Protein 1NRI (pdb70)

Secondary structure (P-SEA, 3-state):
ccccccccccccccccccccaaaaaaccccccaaaaaaaaaaaaaaaaaaaaaaaaaabbbbbbbbcaaaaaaaaaaaaacccccccccccbbbbcccccccccccccccccaaaaaaaaaaacccccbbbbbbbcccccaaaaaaaaaaaaaccbbbbbccccccccccccbbbbbcccccccccccccaaaaaaccccccccccccccccccccccccccaaaaaaaaaccccccccc

CATH classification: 3.40.50.10490

InterPro domains:
  IPR001347 SIS domain [PF22645] (54-160)
  IPR001347 SIS domain [PS51464] (61-224)
  IPR005486 Glucokinase regulatory protein, conserved site [PS01272] (191-208)
  IPR005488 N-acetylmuramic acid 6-phosphate etherase MurQ [MF_00068] (8-301)
  IPR005488 N-acetylmuramic acid 6-phosphate etherase MurQ [TIGR00274] (12-302)
  IPR005488 N-acetylmuramic acid 6-phosphate etherase MurQ [cd05007] (20-276)
  IPR040190 N-acetylmuramic acid 6-phosphate etherase/glucokinase regulatory protein [PTHR10088] (7-209)
  IPR046348 SIS domain superfamily [SSF53697] (12-255)

Foldseek 3Di:
DVQFLLQDADPVQPPVVPDDPVSNVVVVVLLVLQVVLQVVQVVLLVVLLVVQLVLVVVVAEEEEEEEALQLLLQQVLLVVCCQQLVDDSSSYGYYQPPPVRNVHHDPCRLVPLPVLVVVCVVSPPAQSYEYEYEDQRLERNNSLSNLQVNVVRNHQYEYEYAGPPHNCVRHPGYRHRPSGADSPRNPCCPSVSVNSNSSPSSVSNVVVVSDDPHAASHDDPDPVSVVRNQVRVVVDPDHD

Organism: Haemophilus influenzae (strain ATCC 51907 / DSM 11121 / KW20 / Rd) (NCBI:txid71421)

B-factor: mean 22.96, std 10.81, range [5.97, 64.15]

Structure (mmCIF, N/CA/C/O backbone):
data_1NRI
#
_entry.id   1NRI
#
_cell.length_a   104.656
_cell.length_b   41.272
_cell.length_c   77.252
_cell.angle_alpha   90.00
_cell.angle_beta   123.76
_cell.angle_gamma   90.00
#
_symmetry.space_group_name_H-M   'C 1 2 1'
#
loop_
_entity.id
_entity.type
_entity.pdbx_description
1 polymer 'Hypothetical protein HI0754'
2 water water
#
loop_
_atom_site.group_PDB
_atom_site.id
_atom_site.type_symbol
_atom_site.label_atom_id
_atom_site.label_alt_id
_atom_site.label_comp_id
_atom_site.label_asym_id
_atom_site.label_entity_id
_atom_site.label_seq_id
_atom_site.pdbx_PDB_ins_code
_atom_site.Cartn_x
_atom_site.Cartn_y
_atom_site.Cartn_z
_atom_site.occupancy
_atom_site.B_iso_or_equiv
_atom_site.auth_seq_id
_atom_site.auth_comp_id
_atom_site.auth_asym_id
_atom_site.auth_atom_id
_atom_site.pdbx_PDB_model_num
ATOM 1 N N . LEU A 1 12 ? -8.806 24.728 54.786 1.00 45.35 9 LEU A N 1
ATOM 2 C CA . LEU A 1 12 ? -10.024 25.233 54.084 1.00 45.75 9 LEU A CA 1
ATOM 3 C C . LEU A 1 12 ? -10.247 26.727 54.313 1.00 45.58 9 LEU A C 1
ATOM 4 O O . LEU A 1 12 ? -10.980 27.369 53.565 1.00 45.99 9 LEU A O 1
ATOM 9 N N . SER A 1 13 ? -9.609 27.276 55.343 1.00 45.18 10 SER A N 1
ATOM 10 C CA . SER A 1 13 ? -9.759 28.689 55.681 1.00 44.22 10 SER A CA 1
ATOM 11 C C . SER A 1 13 ? -8.997 29.659 54.782 1.00 43.17 10 SER A C 1
ATOM 12 O O . SER A 1 13 ? -9.233 30.867 54.829 1.00 43.19 10 SER A O 1
ATOM 15 N N . THR A 1 14 ? -8.086 29.141 53.967 1.00 41.31 11 THR A N 1
ATOM 16 C CA . THR A 1 14 ? -7.310 29.995 53.076 1.00 39.52 11 THR A CA 1
ATOM 17 C C . THR A 1 14 ? -7.763 29.860 51.622 1.00 37.31 11 THR A C 1
ATOM 18 O O . THR A 1 14 ? -7.093 30.343 50.709 1.00 37.89 11 THR A O 1
ATOM 22 N N . LEU A 1 15 ? -8.907 29.214 51.415 1.00 33.71 12 LEU A N 1
ATOM 23 C CA . LEU A 1 15 ? -9.439 28.999 50.070 1.00 29.22 12 LEU A CA 1
ATOM 24 C C . LEU A 1 15 ? -10.681 29.826 49.766 1.00 25.18 12 LEU A C 1
ATOM 25 O O . LEU A 1 15 ? -11.672 29.747 50.481 1.00 23.98 12 LEU A O 1
ATOM 30 N N . ILE A 1 16 ? -10.630 30.610 48.693 1.00 23.78 13 ILE A N 1
ATOM 31 C CA . ILE A 1 16 ? -11.779 31.414 48.295 1.00 21.91 13 ILE A CA 1
ATOM 32 C C . ILE A 1 16 ? -12.969 30.488 48.037 1.00 20.52 13 ILE A C 1
ATOM 33 O O . ILE A 1 16 ? -14.110 30.812 48.366 1.00 21.05 13 ILE A O 1
ATOM 38 N N . THR A 1 17 ? -12.692 29.328 47.453 1.00 20.20 14 THR A N 1
ATOM 39 C CA . THR A 1 17 ? -13.746 28.373 47.143 1.00 20.11 14 THR A CA 1
ATOM 40 C C . THR A 1 17 ? -14.514 27.923 48.377 1.00 20.13 14 THR A C 1
ATOM 41 O O . THR A 1 17 ? -15.675 27.528 48.278 1.00 18.42 14 THR A O 1
ATOM 45 N N . GLU A 1 18 ? -13.868 27.987 49.539 1.00 20.16 15 GLU A N 1
ATOM 46 C CA . GLU A 1 18 ? -14.512 27.577 50.785 1.00 19.46 15 GLU A CA 1
ATOM 47 C C . GLU A 1 18 ? -15.041 28.769 51.579 1.00 20.19 15 GLU A C 1
ATOM 48 O O . GLU A 1 18 ? -15.597 28.597 52.660 1.00 18.53 15 GLU A O 1
ATOM 54 N N . GLN A 1 19 ? -14.874 29.973 51.038 1.00 19.70 16 GLN A N 1
ATOM 55 C CA . GLN A 1 19 ? -15.340 31.187 51.707 1.00 21.55 16 GLN A CA 1
ATOM 56 C C . GLN A 1 19 ? -16.840 31.412 51.578 1.00 21.84 16 GLN A C 1
ATOM 57 O O . GLN A 1 19 ? -17.463 31.018 50.586 1.00 20.22 16 GLN A O 1
ATOM 63 N N . ARG A 1 20 ? -17.414 32.064 52.584 1.00 20.55 17 ARG A N 1
ATOM 64 C CA . ARG A 1 20 ? -18.839 32.370 52.590 1.00 20.96 17 ARG A CA 1
ATOM 65 C C . ARG A 1 20 ? -19.070 33.658 51.809 1.00 21.79 17 ARG A C 1
ATOM 66 O O . ARG A 1 20 ? -18.276 34.596 51.908 1.00 20.92 17 ARG A O 1
ATOM 74 N N . ASN A 1 21 ? -20.151 33.694 51.032 1.00 21.08 18 ASN A N 1
ATOM 75 C CA . ASN A 1 21 ? -20.499 34.868 50.237 1.00 22.68 18 ASN A CA 1
ATOM 76 C C . ASN A 1 21 ? -21.339 35.804 51.111 1.00 24.28 18 ASN A C 1
ATOM 77 O O . ASN A 1 21 ? -22.386 35.413 51.632 1.00 23.32 18 ASN A O 1
ATOM 82 N N . PRO A 1 22 ? -20.883 37.052 51.286 1.00 25.01 19 PRO A N 1
ATOM 83 C CA . PRO A 1 22 ? -21.589 38.045 52.101 1.00 26.60 19 PRO A CA 1
ATOM 84 C C . PRO A 1 22 ? -23.031 38.305 51.669 1.00 26.80 19 PRO A C 1
ATOM 85 O O . PRO A 1 22 ? -23.881 38.636 52.495 1.00 27.76 19 PRO A O 1
ATOM 89 N N . ASN A 1 23 ? -23.306 38.142 50.379 1.00 26.63 20 ASN A N 1
ATOM 90 C CA . ASN A 1 23 ? -24.640 38.406 49.849 1.00 27.42 20 ASN A CA 1
ATOM 91 C C . ASN A 1 23 ? -25.653 37.273 49.992 1.00 26.51 20 ASN A C 1
ATOM 92 O O . ASN A 1 23 ? -26.817 37.441 49.636 1.00 26.12 20 ASN A O 1
ATOM 97 N N . SER A 1 24 ? -25.229 36.129 50.514 1.00 24.68 21 SER A N 1
ATOM 98 C CA . SER A 1 24 ? -26.145 35.000 50.650 1.00 25.33 21 SER A CA 1
ATOM 99 C C . SER A 1 24 ? -26.318 34.503 52.079 1.00 25.67 21 SER A C 1
ATOM 100 O O . SER A 1 24 ? -26.832 33.404 52.305 1.00 25.09 21 SER A O 1
ATOM 103 N N . VAL A 1 25 ? -25.909 35.317 53.047 1.00 27.57 22 VAL A N 1
ATOM 104 C CA . VAL A 1 25 ? -26.011 34.937 54.452 1.00 29.31 22 VAL A CA 1
ATOM 105 C C . VAL A 1 25 ? -27.422 34.530 54.874 1.00 28.90 22 VAL A C 1
ATOM 106 O O . VAL A 1 25 ? -27.588 33.618 55.684 1.00 28.56 22 VAL A O 1
ATOM 110 N N . ASP A 1 26 ? -28.435 35.198 54.331 1.00 30.48 23 ASP A N 1
ATOM 111 C CA . ASP A 1 26 ? -29.821 34.870 54.663 1.00 32.94 23 ASP A CA 1
ATOM 112 C C . ASP A 1 26 ? -30.589 34.354 53.444 1.00 31.67 23 ASP A C 1
ATOM 113 O O . ASP A 1 26 ? -31.795 34.566 53.314 1.00 30.94 23 ASP A O 1
ATOM 118 N N . ILE A 1 27 ? -29.879 33.662 52.560 1.00 30.92 24 ILE A N 1
ATOM 119 C CA . ILE A 1 27 ? -30.476 33.111 51.350 1.00 30.27 24 ILE A CA 1
ATOM 120 C C . ILE A 1 27 ? -31.606 32.125 51.691 1.00 30.49 24 ILE A C 1
ATOM 121 O O . ILE A 1 27 ? -32.599 32.018 50.968 1.00 29.50 24 ILE A O 1
ATOM 126 N N . ASP A 1 28 ? -31.460 31.416 52.804 1.00 29.84 25 ASP A N 1
ATOM 127 C CA . ASP A 1 28 ? -32.470 30.453 53.226 1.00 31.14 25 ASP A CA 1
ATOM 128 C C . ASP A 1 28 ? -33.727 31.136 53.767 1.00 31.73 25 ASP A C 1
ATOM 129 O O . ASP A 1 28 ? -34.660 30.468 54.218 1.00 30.91 25 ASP A O 1
ATOM 134 N N . ARG A 1 29 ? -33.752 32.463 53.714 1.00 32.72 26 ARG A N 1
ATOM 135 C CA . ARG A 1 29 ? -34.900 33.226 54.196 1.00 36.54 26 ARG A CA 1
ATOM 136 C C . ARG A 1 29 ? -35.417 34.188 53.131 1.00 35.68 26 ARG A C 1
ATOM 137 O O . ARG A 1 29 ? -36.304 35.005 53.396 1.00 34.86 26 ARG A O 1
ATOM 145 N N . GLN A 1 30 ? -34.868 34.084 51.924 1.00 34.72 27 GLN A N 1
ATOM 146 C CA . GLN A 1 30 ? -35.269 34.961 50.830 1.00 34.20 27 GLN A CA 1
ATOM 147 C C . GLN A 1 30 ? -36.249 34.302 49.860 1.00 31.15 27 GLN A C 1
ATOM 148 O O . GLN A 1 30 ? -36.316 33.075 49.762 1.00 28.81 27 GLN A O 1
ATOM 154 N N . SER A 1 31 ? -37.008 35.133 49.149 1.00 28.69 28 SER A N 1
ATOM 155 C CA . SER A 1 31 ? -37.991 34.646 48.189 1.00 26.76 28 SER A CA 1
ATOM 156 C C . SER A 1 31 ? -37.300 33.902 47.054 1.00 25.37 28 SER A C 1
ATOM 157 O O . SER A 1 31 ? -36.086 34.014 46.865 1.00 23.73 28 SER A O 1
ATOM 160 N N . THR A 1 32 ? -38.090 33.145 46.301 1.00 24.16 29 THR A N 1
ATOM 161 C CA . THR A 1 32 ? -37.589 32.365 45.178 1.00 24.04 29 THR A CA 1
ATOM 162 C C . THR A 1 32 ? -36.925 33.253 44.120 1.00 21.40 29 THR A C 1
ATOM 163 O O . THR A 1 32 ? -35.883 32.909 43.560 1.00 19.58 29 THR A O 1
ATOM 167 N N . LEU A 1 33 ? -37.539 34.395 43.844 1.00 20.65 30 LEU A N 1
ATOM 168 C CA . LEU A 1 33 ? -37.005 35.311 42.847 1.00 19.87 30 LEU A CA 1
ATOM 169 C C . LEU A 1 33 ? -35.688 35.916 43.305 1.00 19.13 30 LEU A C 1
ATOM 170 O O . LEU A 1 33 ? -34.753 36.055 42.522 1.00 17.41 30 LEU A O 1
ATOM 175 N N . GLU A 1 34 ? -35.609 36.274 44.580 1.00 19.70 31 GLU A N 1
ATOM 176 C CA . GLU A 1 34 ? -34.385 36.859 45.111 1.00 20.46 31 GLU A CA 1
ATOM 177 C C . GLU A 1 34 ? -33.224 35.863 45.061 1.00 18.76 31 GLU A C 1
ATOM 178 O O . GLU A 1 34 ? -32.073 36.248 44.869 1.00 18.17 31 GLU A O 1
ATOM 184 N N . ILE A 1 35 ? -33.521 34.581 45.239 1.00 17.15 32 ILE A N 1
ATOM 185 C CA . ILE A 1 35 ? -32.473 33.567 45.209 1.00 17.31 32 ILE A CA 1
ATOM 186 C C . ILE A 1 35 ? -31.882 33.422 43.812 1.00 17.16 32 ILE A C 1
ATOM 187 O O . ILE A 1 35 ? -30.661 33.454 43.633 1.00 15.99 32 ILE A O 1
ATOM 192 N N . VAL A 1 36 ? -32.746 33.264 42.816 1.00 15.05 33 VAL A N 1
ATOM 193 C CA . VAL A 1 36 ? -32.254 33.104 41.453 1.00 14.44 33 VAL A CA 1
ATOM 194 C C . VAL A 1 36 ? -31.619 34.387 40.918 1.00 15.87 33 VAL A C 1
ATOM 195 O O . VAL A 1 36 ? -30.724 34.341 40.078 1.00 13.38 33 VAL A O 1
ATOM 199 N N A ARG A 1 37 ? -32.072 35.536 41.413 0.50 15.99 34 ARG A N 1
ATOM 200 N N B ARG A 1 37 ? -32.076 35.528 41.421 0.50 16.72 34 ARG A N 1
ATOM 201 C CA A ARG A 1 37 ? -31.500 36.805 40.972 0.50 16.88 34 ARG A CA 1
ATOM 202 C CA B ARG A 1 37 ? -31.540 36.813 40.994 0.50 18.26 34 ARG A CA 1
ATOM 203 C C A ARG A 1 37 ? -30.063 36.886 41.470 0.50 16.32 34 ARG A C 1
ATOM 204 C C B ARG A 1 37 ? -30.097 36.941 41.490 0.50 17.21 34 ARG A C 1
ATOM 205 O O A ARG A 1 37 ? -29.149 37.266 40.732 0.50 15.59 34 ARG A O 1
ATOM 206 O O B ARG A 1 37 ? -29.211 37.399 40.764 0.50 16.63 34 ARG A O 1
ATOM 221 N N . LEU A 1 38 ? -29.873 36.523 42.731 1.00 17.44 35 LEU A N 1
ATOM 222 C CA . LEU A 1 38 ? -28.552 36.553 43.339 1.00 19.25 35 LEU A CA 1
ATOM 223 C C . LEU A 1 38 ? -27.624 35.586 42.598 1.00 17.77 35 LEU A C 1
ATOM 224 O O . LEU A 1 38 ? -26.457 35.891 42.361 1.00 16.15 35 LEU A O 1
ATOM 237 N N . ASN A 1 40 ? -27.847 34.748 39.520 1.00 16.02 37 ASN A N 1
ATOM 238 C CA . ASN A 1 40 ? -27.596 35.359 38.216 1.00 16.93 37 ASN A CA 1
ATOM 239 C C . ASN A 1 40 ? -26.566 36.489 38.290 1.00 17.30 37 ASN A C 1
ATOM 240 O O . ASN A 1 40 ? -25.747 36.661 37.381 1.00 17.18 37 ASN A O 1
ATOM 245 N N . GLU A 1 41 ? -26.610 37.268 39.364 1.00 17.98 38 GLU A N 1
ATOM 246 C CA . GLU A 1 41 ? -25.662 38.365 39.524 1.00 19.42 38 GLU A CA 1
ATOM 247 C C . GLU A 1 41 ? -24.254 37.781 39.688 1.00 18.60 38 GLU A C 1
ATOM 248 O O . GLU A 1 41 ? -23.278 38.296 39.129 1.00 17.04 38 GLU A O 1
ATOM 254 N N . GLU A 1 42 ? -24.149 36.696 40.451 1.00 17.02 39 GLU A N 1
ATOM 255 C CA . GLU A 1 42 ? -22.858 36.041 40.653 1.00 16.36 39 GLU A CA 1
ATOM 256 C C . GLU A 1 42 ? -22.392 35.430 39.326 1.00 15.61 39 GLU A C 1
ATOM 257 O O . GLU A 1 42 ? -21.197 35.428 39.018 1.00 14.81 39 GLU A O 1
ATOM 263 N N . ASP A 1 43 ? -23.335 34.907 38.543 1.00 13.30 40 ASP A N 1
ATOM 264 C CA . ASP A 1 43 ? -22.985 34.305 37.258 1.00 13.99 40 ASP A CA 1
ATOM 265 C C . ASP A 1 43 ? -22.338 35.320 36.322 1.00 14.12 40 ASP A C 1
ATOM 266 O O . ASP A 1 43 ? -21.424 34.984 35.561 1.00 13.55 40 ASP A O 1
ATOM 271 N N . LYS A 1 44 ? -22.809 36.563 36.385 1.00 14.48 41 LYS A N 1
ATOM 272 C CA . LYS A 1 44 ? -22.277 37.633 35.542 1.00 15.34 41 LYS A CA 1
ATOM 273 C C . LYS A 1 44 ? -20.789 37.850 35.787 1.00 14.80 41 LYS A C 1
ATOM 274 O O . LYS A 1 44 ? -20.085 38.409 34.946 1.00 15.25 41 LYS A O 1
ATOM 280 N N . LEU A 1 45 ? -20.317 37.397 36.942 1.00 15.07 42 LEU A N 1
ATOM 281 C CA . LEU A 1 45 ? -18.916 37.559 37.321 1.00 15.51 42 LEU A CA 1
ATOM 282 C C . LEU A 1 45 ? -17.982 36.532 36.703 1.00 14.29 42 LEU A C 1
ATOM 283 O O . LEU A 1 45 ? -16.779 36.773 36.597 1.00 10.96 42 LEU A O 1
ATOM 288 N N . VAL A 1 46 ? -18.531 35.396 36.288 1.00 14.88 43 VAL A N 1
ATOM 289 C CA . VAL A 1 46 ? -17.709 34.330 35.713 1.00 14.32 43 VAL A CA 1
ATOM 290 C C . VAL A 1 46 ? -17.024 34.701 34.405 1.00 13.04 43 VAL A C 1
ATOM 291 O O . VAL A 1 46 ? -15.852 34.385 34.213 1.00 12.99 43 VAL A O 1
ATOM 295 N N . PRO A 1 47 ? -17.743 35.356 33.479 1.00 14.43 44 PRO A N 1
ATOM 296 C CA . PRO A 1 47 ? -17.086 35.725 32.219 1.00 15.21 44 PRO A CA 1
ATOM 297 C C . PRO A 1 47 ? -15.975 36.747 32.474 1.00 15.16 44 PRO A C 1
ATOM 298 O O . PRO A 1 47 ? -14.968 36.777 31.771 1.00 12.82 44 PRO A O 1
ATOM 302 N N . LEU A 1 48 ? -16.164 37.584 33.490 1.00 13.49 45 LEU A N 1
ATOM 303 C CA . LEU A 1 48 ? -15.154 38.583 33.830 1.00 15.03 45 LEU A CA 1
ATOM 304 C C . LEU A 1 48 ? -13.916 37.877 34.386 1.00 15.22 45 LEU A C 1
ATOM 305 O O . LEU A 1 48 ? -12.781 38.286 34.134 1.00 14.32 45 LEU A O 1
ATOM 310 N N . ALA A 1 49 ? -14.137 36.811 35.147 1.00 14.51 46 ALA A N 1
ATOM 311 C CA . ALA A 1 49 ? -13.029 36.054 35.718 1.00 14.82 46 ALA A CA 1
ATOM 312 C C . ALA A 1 49 ? -12.238 35.372 34.601 1.00 13.61 46 ALA A C 1
ATOM 313 O O . ALA A 1 49 ? -11.008 35.274 34.666 1.00 13.85 46 ALA A O 1
ATOM 315 N N . ILE A 1 50 ? -12.933 34.909 33.566 1.00 14.59 47 ILE A N 1
ATOM 316 C CA . ILE A 1 50 ? -12.244 34.262 32.450 1.00 13.46 47 ILE A CA 1
ATOM 317 C C . ILE A 1 50 ? -11.464 35.282 31.622 1.00 14.80 47 ILE A C 1
ATOM 318 O O . ILE A 1 50 ? -10.368 34.996 31.144 1.00 14.05 47 ILE A O 1
ATOM 323 N N . GLU A 1 51 ? -12.021 36.477 31.453 1.00 14.59 48 GLU A N 1
ATOM 324 C CA . GLU A 1 51 ? -11.328 37.500 30.683 1.00 16.36 48 GLU A CA 1
ATOM 325 C C . GLU A 1 51 ? -9.908 37.705 31.222 1.00 16.39 48 GLU A C 1
ATOM 326 O O . GLU A 1 51 ? -8.958 37.860 30.451 1.00 15.85 48 GLU A O 1
ATOM 332 N N . SER A 1 52 ? -9.773 37.689 32.547 1.00 17.63 49 SER A N 1
ATOM 333 C CA . SER A 1 52 ? -8.483 37.883 33.206 1.00 18.46 49 SER A CA 1
ATOM 334 C C . SER A 1 52 ? -7.479 36.775 32.902 1.00 17.94 49 SER A C 1
ATOM 335 O O . SER A 1 52 ? -6.270 36.987 32.999 1.00 16.34 49 SER A O 1
ATOM 338 N N . CYS A 1 53 ? -7.984 35.601 32.536 1.00 17.07 50 CYS A N 1
ATOM 339 C CA . CYS A 1 53 ? -7.138 34.450 32.234 1.00 17.44 50 CYS A CA 1
ATOM 340 C C . CYS A 1 53 ? -6.879 34.248 30.750 1.00 15.38 50 CYS A C 1
ATOM 341 O O . CYS A 1 53 ? -6.146 33.329 30.374 1.00 14.79 50 CYS A O 1
ATOM 344 N N . LEU A 1 54 ? -7.472 35.084 29.901 1.00 14.10 51 LEU A N 1
ATOM 345 C CA . LEU A 1 54 ? -7.285 34.920 28.462 1.00 13.89 51 LEU A CA 1
ATOM 346 C C . LEU A 1 54 ? -5.835 34.752 28.017 1.00 13.72 51 LEU A C 1
ATOM 347 O O . LEU A 1 54 ? -5.549 33.938 27.140 1.00 13.34 51 LEU A O 1
ATOM 352 N N . PRO A 1 55 ? -4.899 35.521 28.599 1.00 13.83 52 PRO A N 1
ATOM 353 C CA . PRO A 1 55 ? -3.520 35.328 28.147 1.00 13.19 52 PRO A CA 1
ATOM 354 C C . PRO A 1 55 ? -3.038 33.898 28.409 1.00 12.12 52 PRO A C 1
ATOM 355 O O . PRO A 1 55 ? -2.367 33.303 27.567 1.00 13.13 52 PRO A O 1
ATOM 359 N N . GLN A 1 56 ? -3.381 33.349 29.571 1.00 12.45 53 GLN A N 1
ATOM 360 C CA . GLN A 1 56 ? -2.971 31.984 29.911 1.00 13.33 53 GLN A CA 1
ATOM 361 C C . GLN A 1 56 ? -3.724 30.943 29.086 1.00 12.24 53 GLN A C 1
ATOM 362 O O . GLN A 1 56 ? -3.156 29.939 28.678 1.00 11.04 53 GLN A O 1
ATOM 368 N N . ILE A 1 57 ? -5.008 31.187 28.856 1.00 12.94 54 ILE A N 1
ATOM 369 C CA . ILE A 1 57 ? -5.833 30.273 28.077 1.00 12.98 54 ILE A CA 1
ATOM 370 C C . ILE A 1 57 ? -5.313 30.217 26.644 1.00 13.57 54 ILE A C 1
ATOM 371 O O . ILE A 1 57 ? -5.168 29.138 26.071 1.00 14.11 54 ILE A O 1
ATOM 376 N N . SER A 1 58 ? -5.010 31.383 26.077 1.00 13.72 55 SER A N 1
ATOM 377 C CA . SER A 1 58 ? -4.491 31.467 24.714 1.00 13.88 55 SER A CA 1
ATOM 378 C C . SER A 1 58 ? -3.181 30.690 24.570 1.00 13.70 55 SER A C 1
ATOM 379 O O . SER A 1 58 ? -2.978 29.970 23.589 1.00 15.72 55 SER A O 1
ATOM 382 N N . LEU A 1 59 ? -2.288 30.855 25.538 1.00 13.44 56 LEU A N 1
ATOM 383 C CA . LEU A 1 59 ? -1.008 30.149 25.536 1.00 15.10 56 LEU A CA 1
ATOM 384 C C . LEU A 1 59 ? -1.273 28.642 25.543 1.00 15.99 56 LEU A C 1
ATOM 385 O O . LEU A 1 59 ? -0.640 27.882 24.806 1.00 15.39 56 LEU A O 1
ATOM 390 N N . ALA A 1 60 ? -2.219 28.211 26.376 1.00 16.02 57 ALA A N 1
ATOM 391 C CA . ALA A 1 60 ? -2.551 26.794 26.455 1.00 15.64 57 ALA A CA 1
ATOM 392 C C . ALA A 1 60 ? -2.991 26.275 25.081 1.00 15.70 57 ALA A C 1
ATOM 393 O O . ALA A 1 60 ? -2.569 25.196 24.652 1.00 14.66 57 ALA A O 1
ATOM 395 N N . VAL A 1 61 ? -3.832 27.041 24.390 1.00 16.68 58 VAL A N 1
ATOM 396 C CA . VAL A 1 61 ? -4.290 26.633 23.064 1.00 15.87 58 VAL A CA 1
ATOM 397 C C . VAL A 1 61 ? -3.113 26.487 22.107 1.00 17.00 58 VAL A C 1
ATOM 398 O O . VAL A 1 61 ? -3.010 25.492 21.393 1.00 17.02 58 VAL A O 1
ATOM 402 N N . GLU A 1 62 ? -2.229 27.484 22.089 1.00 17.35 59 GLU A N 1
ATOM 403 C CA . GLU A 1 62 ? -1.055 27.445 21.221 1.00 18.05 59 GLU A CA 1
ATOM 404 C C . GLU A 1 62 ? -0.256 26.166 21.473 1.00 16.62 59 GLU A C 1
ATOM 405 O O . GLU A 1 62 ? 0.150 25.473 20.537 1.00 14.72 59 GLU A O 1
ATOM 411 N N . GLN A 1 63 ? -0.022 25.868 22.748 1.00 16.44 60 GLN A N 1
ATOM 412 C CA . GLN A 1 63 ? 0.739 24.680 23.128 1.00 17.11 60 GLN A CA 1
ATOM 413 C C . GLN A 1 63 ? 0.018 23.375 22.807 1.00 15.83 60 GLN A C 1
ATOM 414 O O . GLN A 1 63 ? 0.657 22.377 22.470 1.00 16.81 60 GLN A O 1
ATOM 420 N N . ILE A 1 64 ? -1.307 23.386 22.908 1.00 14.90 61 ILE A N 1
ATOM 421 C CA . ILE A 1 64 ? -2.111 22.208 22.616 1.00 14.96 61 ILE A CA 1
ATOM 422 C C . ILE A 1 64 ? -2.087 21.924 21.108 1.00 15.86 61 ILE A C 1
ATOM 423 O O . ILE A 1 64 ? -1.997 20.770 20.685 1.00 14.84 61 ILE A O 1
ATOM 428 N N . VAL A 1 65 ? -2.155 22.983 20.305 1.00 16.80 62 VAL A N 1
ATOM 429 C CA . VAL A 1 65 ? -2.121 22.844 18.851 1.00 18.21 62 VAL A CA 1
ATOM 430 C C . VAL A 1 65 ? -0.791 22.235 18.401 1.00 18.70 62 VAL A C 1
ATOM 431 O O . VAL A 1 65 ? -0.754 21.360 17.528 1.00 19.78 62 VAL A O 1
ATOM 435 N N . GLN A 1 66 ? 0.304 22.695 18.993 1.00 19.31 63 GLN A N 1
ATOM 436 C CA . GLN A 1 66 ? 1.611 22.158 18.635 1.00 20.21 63 GLN A CA 1
ATOM 437 C C . GLN A 1 66 ? 1.685 20.684 18.998 1.00 19.61 63 GLN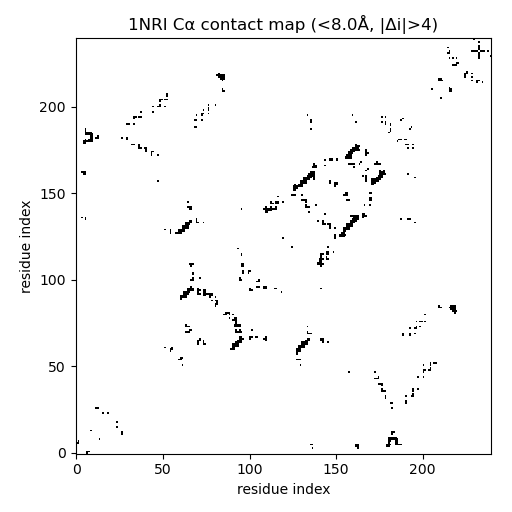 A C 1
ATOM 438 O O . GLN A 1 66 ? 2.160 19.869 18.211 1.00 21.78 63 GLN A O 1
ATOM 444 N N . ALA A 1 67 ? 1.207 20.345 20.189 1.00 18.57 64 ALA A N 1
ATOM 445 C CA . ALA A 1 67 ? 1.204 18.964 20.653 1.00 20.07 64 ALA A CA 1
ATOM 446 C C . ALA A 1 67 ? 0.367 18.116 19.694 1.00 19.32 64 ALA A C 1
ATOM 447 O O . ALA A 1 67 ? 0.772 17.017 19.302 1.00 19.62 64 ALA A O 1
ATOM 449 N N . PHE A 1 68 ? -0.800 18.635 19.321 1.00 19.30 65 PHE A N 1
ATOM 450 C CA . PHE A 1 68 ? -1.691 17.944 18.393 1.00 19.72 65 PHE A CA 1
ATOM 451 C C . PHE A 1 68 ? -0.954 17.676 17.079 1.00 21.52 65 PHE A C 1
ATOM 452 O O . PHE A 1 68 ? -1.039 16.583 16.515 1.00 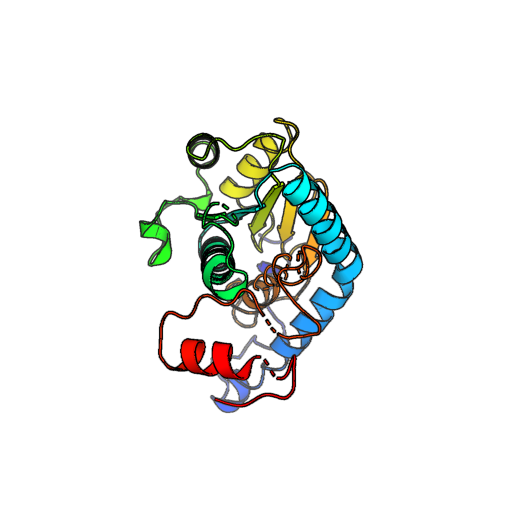21.48 65 PHE A O 1
ATOM 460 N N . GLN A 1 69 ? -0.229 18.679 16.593 1.00 22.54 66 GLN A N 1
ATOM 461 C CA . GLN A 1 69 ? 0.506 18.542 15.342 1.00 23.78 66 GLN A CA 1
ATOM 462 C C . GLN A 1 69 ? 1.667 17.568 15.461 1.00 24.78 66 GLN A C 1
ATOM 463 O O . GLN A 1 69 ? 2.173 17.075 14.454 1.00 24.30 66 GLN A O 1
ATOM 469 N N . GLN A 1 70 ? 2.086 17.303 16.696 1.00 25.20 67 GLN A N 1
ATOM 470 C CA . GLN A 1 70 ? 3.178 16.375 16.965 1.00 26.26 67 GLN A CA 1
ATOM 471 C C . GLN A 1 70 ? 2.633 14.967 17.176 1.00 24.41 67 GLN A C 1
ATOM 472 O O . GLN A 1 70 ? 3.392 14.030 17.418 1.00 24.31 67 GLN A O 1
ATOM 478 N N . GLY A 1 71 ? 1.314 14.824 17.093 1.00 22.08 68 GLY A N 1
ATOM 479 C CA . GLY A 1 71 ? 0.702 13.519 17.274 1.00 21.13 68 GLY A CA 1
ATOM 480 C C . GLY A 1 71 ? 0.263 13.233 18.700 1.00 20.55 68 GLY A C 1
ATOM 481 O O . GLY A 1 71 ? -0.124 12.110 19.018 1.00 21.20 68 GLY A O 1
ATOM 482 N N . GLY A 1 72 ? 0.317 14.246 19.560 1.00 18.81 69 GLY A N 1
ATOM 483 C CA . GLY A 1 72 ? -0.091 14.066 20.943 1.00 18.14 69 GLY A CA 1
ATOM 484 C C . GLY A 1 72 ? -1.591 14.250 21.111 1.00 17.45 69 GLY A C 1
ATOM 485 O O . GLY A 1 72 ? -2.279 14.648 20.171 1.00 15.62 69 GLY A O 1
ATOM 486 N N . ARG A 1 73 ? -2.096 13.955 22.308 1.00 14.72 70 ARG A N 1
ATOM 487 C CA . ARG A 1 73 ? -3.519 14.082 22.612 1.00 14.41 70 ARG A CA 1
ATOM 488 C C . ARG A 1 73 ? -3.709 15.100 23.734 1.00 14.15 70 ARG A C 1
ATOM 489 O O . ARG A 1 73 ? -2.758 15.452 24.419 1.00 13.04 70 ARG A O 1
ATOM 497 N N . LEU A 1 74 ? -4.942 15.565 23.911 1.00 12.93 71 LEU A N 1
ATOM 498 C CA . LEU A 1 74 ? -5.276 16.520 24.972 1.00 13.25 71 LEU A CA 1
ATOM 499 C C . LEU A 1 74 ? -5.979 15.662 26.027 1.00 11.10 71 LEU A C 1
ATOM 500 O O . LEU A 1 74 ? -7.033 15.088 25.756 1.00 11.89 71 LEU A O 1
ATOM 505 N N . ILE A 1 75 ? -5.398 15.571 27.218 1.00 12.63 72 ILE A N 1
ATOM 506 C CA . ILE A 1 75 ? -5.964 14.746 28.284 1.00 12.68 72 ILE A CA 1
ATOM 507 C C . ILE A 1 75 ? -6.465 15.573 29.467 1.00 12.53 72 ILE A C 1
ATOM 508 O O . ILE A 1 75 ? -5.736 16.416 29.992 1.00 12.07 72 ILE A O 1
ATOM 513 N N . TYR A 1 76 ? -7.712 15.328 29.873 1.00 11.47 73 TYR A N 1
ATOM 514 C CA . TYR A 1 76 ? -8.319 16.020 31.009 1.00 11.86 73 TYR A CA 1
ATOM 515 C C . TYR A 1 76 ? -8.430 15.053 32.188 1.00 12.92 73 TYR A C 1
ATOM 516 O O . TYR A 1 76 ? -8.813 13.894 32.008 1.00 12.99 73 TYR A O 1
ATOM 525 N N . ILE A 1 77 ? -8.103 15.526 33.385 1.00 12.93 74 ILE A N 1
ATOM 526 C CA . ILE A 1 77 ? -8.250 14.718 34.593 1.00 13.46 74 ILE A CA 1
ATOM 527 C C . ILE A 1 77 ? -8.915 15.580 35.649 1.00 13.82 74 ILE A C 1
ATOM 528 O O . ILE A 1 77 ? -8.647 16.776 35.743 1.00 10.73 74 ILE A O 1
ATOM 533 N N . GLY A 1 78 ? -9.799 14.965 36.429 1.00 14.29 75 GLY A N 1
ATOM 534 C CA . GLY A 1 78 ? -10.491 15.676 37.486 1.00 15.97 75 GLY A CA 1
ATOM 535 C C . GLY A 1 78 ? -11.405 14.736 38.245 1.00 15.26 75 GLY A C 1
ATOM 536 O O . GLY A 1 78 ? -11.644 13.614 37.811 1.00 16.08 75 GLY A O 1
ATOM 537 N N . ALA A 1 79 ? -11.907 15.188 39.386 1.00 14.83 76 ALA A N 1
ATOM 538 C CA . ALA A 1 79 ? -12.814 14.378 40.189 1.00 15.17 76 ALA A CA 1
ATOM 539 C C . ALA A 1 79 ? -14.158 15.080 40.259 1.00 15.09 76 ALA A C 1
ATOM 540 O O . ALA A 1 79 ? -14.250 16.292 40.035 1.00 15.04 76 ALA A O 1
ATOM 542 N N . GLY A 1 80 ? -15.197 14.313 40.569 1.00 14.05 77 GLY A N 1
ATOM 543 C CA . GLY A 1 80 ? -16.530 14.876 40.684 1.00 15.23 77 GLY A CA 1
ATOM 544 C C . GLY A 1 80 ? -16.956 15.737 39.509 1.00 15.85 77 GLY A C 1
ATOM 545 O O . GLY A 1 80 ? -16.780 15.359 38.348 1.00 15.46 77 GLY A O 1
ATOM 546 N N . THR A 1 81 ? -17.526 16.900 39.807 1.00 15.10 78 THR A N 1
ATOM 547 C CA . THR A 1 81 ? -17.987 17.802 38.751 1.00 16.34 78 THR A CA 1
ATOM 548 C C . THR A 1 81 ? -16.892 18.217 37.767 1.00 15.53 78 THR A C 1
ATOM 549 O O . THR A 1 81 ? -17.130 18.286 36.558 1.00 15.18 78 THR A O 1
ATOM 553 N N . SER A 1 82 ? -15.694 18.492 38.273 1.00 13.89 79 SER A N 1
ATOM 554 C CA . SER A 1 82 ? -14.601 18.899 37.398 1.00 14.54 79 SER A CA 1
ATOM 555 C C . SER A 1 82 ? -14.289 17.785 36.400 1.00 14.87 79 SER A C 1
ATOM 556 O O . SER A 1 82 ? -14.079 18.039 35.210 1.00 14.49 79 SER A O 1
ATOM 559 N N . GLY A 1 83 ? -14.259 16.552 36.892 1.00 13.59 80 GLY A N 1
ATOM 560 C CA . GLY A 1 83 ? -13.988 15.418 36.029 1.00 11.66 80 GLY A CA 1
ATOM 561 C C . GLY A 1 83 ? -15.106 15.229 35.020 1.00 12.87 80 GLY A C 1
ATOM 562 O O . GLY A 1 83 ? -14.862 14.922 33.848 1.00 12.99 80 GLY A O 1
ATOM 563 N N . ARG A 1 84 ? -16.344 15.396 35.472 1.00 10.61 81 ARG A N 1
ATOM 564 C CA . ARG A 1 84 ? -17.485 15.247 34.581 1.00 11.84 81 ARG A CA 1
ATOM 565 C C . ARG A 1 84 ? -17.474 16.272 33.453 1.00 10.79 81 ARG A C 1
ATOM 566 O O . ARG A 1 84 ? -17.888 15.967 32.340 1.00 10.73 81 ARG A O 1
ATOM 574 N N . LEU A 1 85 ? -17.001 17.483 33.734 1.00 11.91 82 LEU A N 1
ATOM 575 C CA . LEU A 1 85 ? -16.967 18.519 32.708 1.00 11.43 82 LEU A CA 1
ATOM 576 C C . LEU A 1 85 ? -15.896 18.190 31.674 1.00 11.19 82 LEU A C 1
ATOM 577 O O . LEU A 1 85 ? -16.064 18.473 30.486 1.00 12.15 82 LEU A O 1
ATOM 582 N N . GLY A 1 86 ? -14.804 17.577 32.121 1.00 9.89 83 GLY A N 1
ATOM 583 C CA . GLY A 1 86 ? -13.748 17.190 31.199 1.00 8.66 83 GLY A CA 1
ATOM 584 C C . GLY A 1 86 ? -14.277 16.099 30.275 1.00 8.67 83 GLY A C 1
ATOM 585 O O . GLY A 1 86 ? -13.945 16.050 29.091 1.00 10.56 83 GLY A O 1
ATOM 586 N N . VAL A 1 87 ? -15.096 15.209 30.826 1.00 10.25 84 VAL A N 1
ATOM 587 C CA . VAL A 1 87 ? -15.709 14.133 30.047 1.00 9.63 84 VAL A CA 1
ATOM 588 C C . VAL A 1 87 ? -16.689 14.751 29.040 1.00 10.71 84 VAL A C 1
ATOM 589 O O . VAL A 1 87 ? -16.732 14.354 27.870 1.00 10.10 84 VAL A O 1
ATOM 593 N N . LEU A 1 88 ? -17.475 15.719 29.500 1.00 12.55 85 LEU A N 1
ATOM 594 C CA . LEU A 1 88 ? -18.460 16.385 28.642 1.00 15.34 85 LEU A CA 1
ATOM 595 C C . LEU A 1 88 ? -17.786 17.074 27.452 1.00 14.93 85 LEU A C 1
ATOM 596 O O . LEU A 1 88 ? -18.180 16.881 26.301 1.00 16.98 85 LEU A O 1
ATOM 601 N N . ASP A 1 89 ? -16.768 17.881 27.720 1.00 13.99 86 ASP A N 1
ATOM 602 C CA . ASP A 1 89 ? -16.086 18.578 26.636 1.00 13.28 86 ASP A CA 1
ATOM 603 C C . ASP A 1 89 ? -15.443 17.596 25.650 1.00 14.34 86 ASP A C 1
ATOM 604 O O . ASP A 1 89 ? -15.532 17.767 24.426 1.00 12.95 86 ASP A O 1
ATOM 609 N N . ALA A 1 90 ? -14.797 16.566 26.179 1.00 13.78 87 ALA A N 1
ATOM 610 C CA . ALA A 1 90 ? -14.153 15.570 25.334 1.00 16.04 87 ALA A CA 1
ATOM 611 C C . ALA A 1 90 ? -15.159 14.860 24.425 1.00 15.11 87 ALA A C 1
ATOM 612 O O . ALA A 1 90 ? -14.892 14.646 23.245 1.00 16.86 87 ALA A O 1
ATOM 614 N N . SER A 1 91 ? -16.315 14.507 24.974 1.00 15.72 88 SER A N 1
ATOM 615 C CA . SER A 1 91 ? -17.342 13.793 24.217 1.00 17.80 88 SER A CA 1
ATOM 616 C C . SER A 1 91 ? -17.902 14.547 23.009 1.00 18.79 88 SER A C 1
ATOM 617 O O . SER A 1 91 ? -18.421 13.933 22.073 1.00 18.31 88 SER A O 1
ATOM 620 N N . GLU A 1 92 ? -17.790 15.869 23.030 1.00 17.79 89 GLU A N 1
ATOM 621 C CA . GLU A 1 92 ? -18.322 16.710 21.965 1.00 17.69 89 GLU A CA 1
ATOM 622 C C . GLU A 1 92 ? -17.353 16.966 20.807 1.00 17.04 89 GLU A C 1
ATOM 623 O O . GLU A 1 92 ? -17.756 17.481 19.765 1.00 17.78 89 GLU A O 1
ATOM 629 N N . CYS A 1 93 ? -16.084 16.601 20.974 1.00 15.13 90 CYS A N 1
ATOM 630 C CA . CYS A 1 93 ? -15.103 16.846 19.922 1.00 15.04 90 CYS A CA 1
ATOM 631 C C . CYS A 1 93 ? -15.261 15.991 18.661 1.00 14.44 90 CYS A C 1
ATOM 632 O O . CYS A 1 93 ? -15.206 16.513 17.552 1.00 15.08 90 CYS A O 1
ATOM 635 N N . PRO A 1 94 ? -15.449 14.676 18.808 1.00 15.75 91 PRO A N 1
ATOM 636 C CA . PRO A 1 94 ? -15.603 13.881 17.587 1.00 16.92 91 PRO A CA 1
ATOM 637 C C . PRO A 1 94 ? -16.797 14.310 16.720 1.00 18.11 91 PRO A C 1
ATOM 638 O O . PRO A 1 94 ? -16.652 14.515 15.517 1.00 18.50 91 PRO A O 1
ATOM 642 N N . PRO A 1 95 ? -17.991 14.460 17.318 1.00 19.01 92 PRO A N 1
ATOM 643 C CA . PRO A 1 95 ? -19.140 14.868 16.498 1.00 19.65 92 PRO A CA 1
ATOM 644 C C . PRO A 1 95 ? -19.069 16.283 15.926 1.00 19.10 92 PRO A C 1
ATOM 645 O O . PRO A 1 95 ? -19.675 16.568 14.893 1.00 17.69 92 PRO A O 1
ATOM 649 N N . THR A 1 96 ? -18.320 17.160 16.589 1.00 15.98 93 THR A N 1
ATOM 650 C CA . THR A 1 96 ? -18.193 18.544 16.149 1.00 16.51 93 THR A CA 1
ATOM 651 C C . THR A 1 96 ? -17.039 18.797 15.186 1.00 17.34 93 THR A C 1
ATOM 652 O O . THR A 1 96 ? -17.178 19.558 14.222 1.00 18.12 93 THR A O 1
ATOM 656 N N . PHE A 1 97 ? -15.902 18.162 15.441 1.00 17.14 94 PHE A N 1
ATOM 657 C CA . PHE A 1 97 ? -14.727 18.381 14.613 1.00 19.57 94 PHE A CA 1
ATOM 658 C C . PHE A 1 97 ? -14.278 17.158 13.827 1.00 20.44 94 PHE A C 1
ATOM 659 O O . PHE A 1 97 ? -13.224 17.183 13.195 1.00 21.59 94 PHE A O 1
ATOM 667 N N . GLY A 1 98 ? -15.084 16.101 13.874 1.00 21.74 95 GLY A N 1
ATOM 668 C CA . GLY A 1 98 ? -14.779 14.879 13.146 1.00 23.03 95 GLY A CA 1
ATOM 669 C C . GLY A 1 98 ? -13.500 14.163 13.527 1.00 23.50 95 GLY A C 1
ATOM 670 O O . GLY A 1 98 ? -13.007 13.329 12.765 1.00 24.28 95 GLY A O 1
ATOM 671 N N . VAL A 1 99 ? -12.961 14.461 14.705 1.00 22.09 96 VAL A N 1
ATOM 672 C CA . VAL A 1 99 ? -11.722 13.829 15.138 1.00 21.45 96 VAL A CA 1
ATOM 673 C C . VAL A 1 99 ? -11.927 12.491 15.827 1.00 20.23 96 VAL A C 1
ATOM 674 O O . VAL A 1 99 ? -13.032 12.150 16.249 1.00 21.35 96 VAL A O 1
ATOM 678 N N . SER A 1 100 ? -10.845 11.729 15.924 1.00 21.75 97 SER A N 1
ATOM 679 C CA . SER A 1 100 ? -10.870 10.431 16.581 1.00 22.57 97 SER A CA 1
ATOM 680 C C . SER A 1 100 ? -11.214 10.646 18.048 1.00 22.01 97 SER A C 1
ATOM 681 O O . SER A 1 100 ? -10.934 11.710 18.602 1.00 21.36 97 SER A O 1
ATOM 684 N N . THR A 1 101 ? -11.821 9.641 18.670 1.00 21.64 98 THR A N 1
ATOM 685 C CA . THR A 1 101 ? -12.180 9.730 20.081 1.00 22.76 98 THR A CA 1
ATOM 686 C C . THR A 1 101 ? -10.936 9.779 20.968 1.00 21.83 98 THR A C 1
ATOM 687 O O . THR A 1 101 ? -11.026 10.121 22.145 1.00 21.76 98 THR A O 1
ATOM 691 N N . GLU A 1 102 ? -9.782 9.438 20.402 1.00 21.16 99 GLU A N 1
ATOM 692 C CA . GLU A 1 102 ? -8.521 9.446 21.146 1.00 22.71 99 GLU A CA 1
ATOM 693 C C . GLU A 1 102 ? -7.844 10.811 21.239 1.00 21.15 99 GLU A C 1
ATOM 694 O O . GLU A 1 102 ? -6.986 11.027 22.094 1.00 21.28 99 GLU A O 1
ATOM 708 N N . VAL A 1 104 ? -9.044 13.859 22.169 1.00 14.35 101 VAL A N 1
ATOM 709 C CA . VAL A 1 104 ? -9.363 14.560 23.411 1.00 13.19 101 VAL A CA 1
ATOM 710 C C . VAL A 1 104 ? -10.018 13.537 24.338 1.00 14.11 101 VAL A C 1
ATOM 711 O O . VAL A 1 104 ? -11.102 13.027 24.056 1.00 14.25 101 VAL A O 1
ATOM 715 N N . LYS A 1 105 ? -9.359 13.236 25.451 1.00 15.66 102 LYS A N 1
ATOM 716 C CA . LYS A 1 105 ? -9.874 12.244 26.385 1.00 14.04 102 LYS A CA 1
ATOM 717 C C . LYS A 1 105 ? -10.116 12.810 27.776 1.00 15.27 102 LYS A C 1
ATOM 718 O O . LYS A 1 105 ? -9.258 13.494 28.344 1.00 15.44 102 LYS A O 1
ATOM 724 N N . GLY A 1 106 ? -11.289 12.513 28.322 1.00 13.27 103 GLY A N 1
ATOM 725 C CA . GLY A 1 106 ? -11.624 12.983 29.652 1.00 13.63 103 GLY A CA 1
ATOM 726 C C . GLY A 1 106 ? -11.540 11.847 30.648 1.00 13.58 103 GLY A C 1
ATOM 727 O O . GLY A 1 106 ? -12.229 10.828 30.506 1.00 14.66 103 GLY A O 1
ATOM 728 N N . ILE A 1 107 ? -10.684 12.010 31.649 1.00 13.61 104 ILE A N 1
ATOM 729 C CA . ILE A 1 107 ? -10.518 10.991 32.676 1.00 13.42 104 ILE A CA 1
ATOM 730 C C . ILE A 1 107 ? -11.097 11.490 33.986 1.00 14.13 104 ILE A C 1
ATOM 731 O O . ILE A 1 107 ? -10.832 12.623 34.404 1.00 12.80 104 ILE A O 1
ATOM 736 N N . ILE A 1 108 ? -11.894 10.644 34.632 1.00 14.62 105 ILE A N 1
ATOM 737 C CA . ILE A 1 108 ? -12.508 11.010 35.896 1.00 14.44 105 ILE A CA 1
ATOM 738 C C . ILE A 1 108 ? -12.074 10.096 37.036 1.00 15.69 105 ILE A C 1
ATOM 739 O O . ILE A 1 108 ? -12.046 8.874 36.888 1.00 16.73 105 ILE A O 1
ATOM 744 N N . ALA A 1 109 ? -11.729 10.700 38.173 1.00 15.19 106 ALA A N 1
ATOM 745 C CA . ALA A 1 109 ? -11.307 9.946 39.351 1.00 16.87 106 ALA A CA 1
ATOM 746 C C . ALA A 1 109 ? -12.421 8.994 39.781 1.00 17.53 106 ALA A C 1
ATOM 747 O O . ALA A 1 109 ? -13.568 9.410 39.950 1.00 16.03 106 ALA A O 1
ATOM 749 N N . GLY A 1 110 ? -12.083 7.720 39.949 1.00 18.71 107 GLY A N 1
ATOM 750 C CA . GLY A 1 110 ? -13.078 6.751 40.366 1.00 21.11 107 GLY A CA 1
ATOM 751 C C . GLY A 1 110 ? -13.603 5.858 39.257 1.00 22.94 107 GLY A C 1
ATOM 752 O O . GLY A 1 110 ? -14.285 4.869 39.528 1.00 23.66 107 GLY A O 1
ATOM 753 N N . GLY A 1 111 ? -13.296 6.199 38.009 1.00 22.97 108 GLY A N 1
ATOM 754 C CA . GLY A 1 111 ? -13.762 5.386 36.898 1.00 24.19 108 GLY A CA 1
ATOM 755 C C . GLY A 1 111 ? -15.151 5.779 36.431 1.00 24.49 108 GLY A C 1
ATOM 756 O O . GLY A 1 111 ? -15.720 6.755 36.920 1.00 23.20 108 GLY A O 1
ATOM 757 N N . GLU A 1 112 ? -15.705 5.008 35.495 1.00 24.25 109 GLU A N 1
ATOM 758 C CA . GLU A 1 112 ? -17.025 5.290 34.938 1.00 24.49 109 GLU A CA 1
ATOM 759 C C . GLU A 1 112 ? -18.143 5.478 35.957 1.00 24.58 109 GLU A C 1
ATOM 760 O O . GLU A 1 112 ? -19.068 6.251 35.719 1.00 23.69 109 GLU A O 1
ATOM 766 N N . CYS A 1 113 ? -18.071 4.772 37.080 1.00 23.74 110 CYS A N 1
ATOM 767 C CA . CYS A 1 113 ? -19.100 4.904 38.106 1.00 24.84 110 CYS A CA 1
ATOM 768 C C . CYS A 1 113 ? -19.199 6.351 38.591 1.00 23.86 110 CYS A C 1
ATOM 769 O O . CYS A 1 113 ? -20.279 6.827 38.949 1.00 24.07 110 CYS A O 1
ATOM 772 N N . ALA A 1 114 ? -18.070 7.050 38.586 1.00 22.15 111 ALA A N 1
ATOM 773 C CA . ALA A 1 114 ? -18.019 8.433 39.047 1.00 21.20 111 ALA A CA 1
ATOM 774 C C . ALA A 1 114 ? -18.797 9.430 38.184 1.00 21.37 111 ALA A C 1
ATOM 775 O O . ALA A 1 114 ? -19.067 10.548 38.621 1.00 20.50 111 ALA A O 1
ATOM 77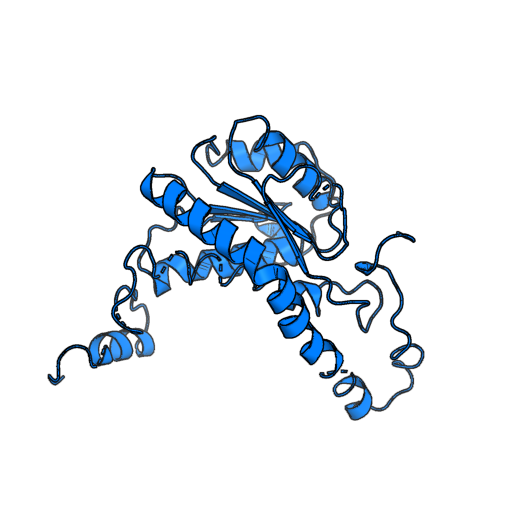7 N N . ILE A 1 115 ? -19.155 9.040 36.964 1.00 22.57 112 ILE A N 1
ATOM 778 C CA . ILE A 1 115 ? -19.894 9.950 36.093 1.00 23.64 112 ILE A CA 1
ATOM 779 C C . ILE A 1 115 ? -21.284 10.263 36.654 1.00 24.75 112 ILE A C 1
ATOM 780 O O . ILE A 1 115 ? -21.734 11.409 36.615 1.00 22.80 112 ILE A O 1
ATOM 785 N N . ARG A 1 116 ? -21.947 9.245 37.192 1.00 26.32 113 ARG A N 1
ATOM 786 C CA . ARG A 1 116 ? -23.282 9.398 37.765 1.00 29.20 113 ARG A CA 1
ATOM 787 C C . ARG A 1 116 ? -23.259 9.739 39.251 1.00 32.09 113 ARG A C 1
ATOM 788 O O . ARG A 1 116 ? -24.068 10.534 39.725 1.00 32.22 113 ARG A O 1
ATOM 796 N N . HIS A 1 117 ? -22.344 9.126 39.990 1.00 35.18 114 HIS A N 1
ATOM 797 C CA . HIS A 1 117 ? -22.278 9.368 41.424 1.00 39.67 114 HIS A CA 1
ATOM 798 C C . HIS A 1 117 ? -20.875 9.353 42.011 1.00 40.21 114 HIS A C 1
ATOM 799 O O . HIS A 1 117 ? -19.937 8.829 41.410 1.00 40.06 114 HIS A O 1
ATOM 806 N N . PRO A 1 118 ? -20.719 9.948 43.204 1.00 40.30 115 PRO A N 1
ATOM 807 C CA . PRO A 1 118 ? -19.440 10.024 43.911 1.00 39.49 115 PRO A CA 1
ATOM 808 C C . PRO A 1 118 ? -18.885 8.658 44.297 1.00 38.47 115 PRO A C 1
ATOM 809 O O . PRO A 1 118 ? -19.630 7.739 44.632 1.00 38.56 115 PRO A O 1
ATOM 813 N N . VAL A 1 119 ? -17.565 8.537 44.237 1.00 36.72 116 VAL A N 1
ATOM 814 C CA . VAL A 1 119 ? -16.887 7.305 44.601 1.00 35.08 116 VAL A CA 1
ATOM 815 C C . VAL A 1 119 ? -16.033 7.642 45.819 1.00 34.29 116 VAL A C 1
ATOM 816 O O . VAL A 1 119 ? -15.102 8.442 45.736 1.00 31.95 116 VAL A O 1
ATOM 820 N N . GLU A 1 120 ? -16.381 7.045 46.954 1.00 34.54 117 GLU A N 1
ATOM 821 C CA . GLU A 1 120 ? -15.685 7.272 48.217 1.00 35.52 117 GLU A CA 1
ATOM 822 C C . GLU A 1 120 ? -14.168 7.392 48.091 1.00 33.44 117 GLU A C 1
ATOM 823 O O . GLU A 1 120 ? -13.504 6.479 47.596 1.00 32.62 117 GLU A O 1
ATOM 829 N N . GLY A 1 121 ? -13.637 8.525 48.550 1.00 32.34 118 GLY A N 1
ATOM 830 C CA . GLY A 1 121 ? -12.205 8.779 48.527 1.00 30.94 118 GLY A CA 1
ATOM 831 C C . GLY A 1 121 ? -11.514 8.795 47.175 1.00 30.53 118 GLY A C 1
ATOM 832 O O . GLY A 1 121 ? -10.283 8.759 47.106 1.00 29.86 118 GLY A O 1
ATOM 833 N N . ALA A 1 122 ? -12.288 8.862 46.099 1.00 28.63 119 ALA A N 1
ATOM 834 C CA . ALA A 1 122 ? -11.708 8.863 44.764 1.00 27.97 119 ALA A CA 1
ATOM 835 C C . ALA A 1 122 ? -10.733 10.016 44.527 1.00 26.81 119 ALA A C 1
ATOM 836 O O . ALA A 1 122 ? -9.667 9.812 43.944 1.00 26.26 119 ALA A O 1
ATOM 838 N N . GLU A 1 123 ? -11.074 11.218 44.982 1.00 25.29 120 GLU A N 1
ATOM 839 C CA . GLU A 1 123 ? -10.178 12.350 44.750 1.00 26.17 120 GLU A CA 1
ATOM 840 C C . GLU A 1 123 ? -8.959 12.389 45.663 1.00 25.64 120 GLU A C 1
ATOM 841 O O . GLU A 1 123 ? -8.113 13.277 45.537 1.00 23.56 120 GLU A O 1
ATOM 847 N N . ASP A 1 124 ? -8.855 11.422 46.570 1.00 24.83 121 ASP A N 1
ATOM 848 C CA . ASP A 1 124 ? -7.715 11.367 47.478 1.00 25.99 121 ASP A CA 1
ATOM 849 C C . ASP A 1 124 ? -6.741 10.257 47.099 1.00 25.85 121 ASP A C 1
ATOM 850 O O . ASP A 1 124 ? -5.665 10.142 47.685 1.00 25.74 121 ASP A O 1
ATOM 855 N N . ASN A 1 125 ? -7.117 9.450 46.111 1.00 25.71 122 ASN A N 1
ATOM 856 C CA . ASN A 1 125 ? -6.283 8.341 45.659 1.00 25.91 122 ASN A CA 1
ATOM 857 C C . ASN A 1 125 ? -5.171 8.840 44.740 1.00 26.43 122 ASN A C 1
ATOM 858 O O . ASN A 1 125 ? -5.386 9.063 43.547 1.00 25.62 122 ASN A O 1
ATOM 863 N N . THR A 1 126 ? -3.979 9.001 45.302 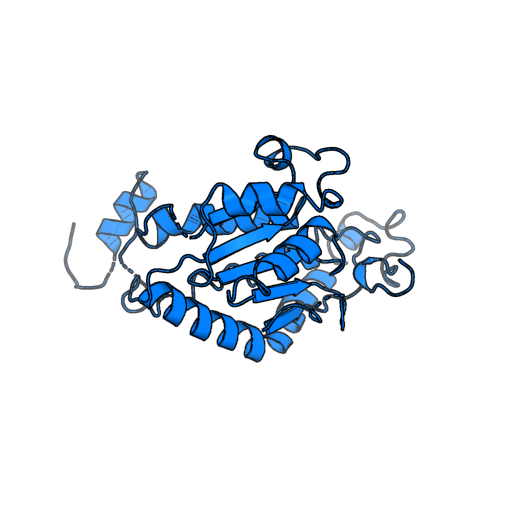1.00 25.89 123 THR A N 1
ATOM 864 C CA . THR A 1 126 ? -2.826 9.483 44.548 1.00 25.91 123 THR A CA 1
ATOM 865 C C . THR A 1 126 ? -2.178 8.392 43.702 1.00 24.95 123 THR A C 1
ATOM 866 O O . THR A 1 126 ? -1.356 8.672 42.830 1.00 24.17 123 THR A O 1
ATOM 870 N N . LYS A 1 127 ? -2.545 7.142 43.957 1.00 25.75 124 LYS A N 1
ATOM 871 C CA . LYS A 1 127 ? -1.977 6.039 43.194 1.00 25.50 124 LYS A CA 1
ATOM 872 C C . LYS A 1 127 ? -2.851 5.700 41.999 1.00 23.02 124 LYS A C 1
ATOM 873 O O . LYS A 1 127 ? -2.358 5.257 40.965 1.00 24.43 124 LYS A O 1
ATOM 879 N N . ALA A 1 128 ? -4.150 5.926 42.142 1.00 20.20 125 ALA A N 1
ATOM 880 C CA . ALA A 1 128 ? -5.097 5.625 41.077 1.00 19.92 125 ALA A CA 1
ATOM 881 C C . ALA A 1 128 ? -4.863 6.446 39.815 1.00 18.71 125 ALA A C 1
ATOM 882 O O . ALA A 1 128 ? -5.028 5.938 38.700 1.00 17.90 125 ALA A O 1
ATOM 884 N N . VAL A 1 129 ? -4.477 7.710 39.981 1.00 18.31 126 VAL A N 1
ATOM 885 C CA . VAL A 1 129 ? -4.256 8.568 38.824 1.00 16.89 126 VAL A CA 1
ATOM 886 C C . VAL A 1 129 ? -3.109 8.054 37.951 1.00 16.58 126 VAL A C 1
ATOM 887 O O . VAL A 1 129 ? -3.163 8.161 36.726 1.00 15.81 126 VAL A O 1
ATOM 891 N N . LEU A 1 130 ? -2.076 7.488 38.572 1.00 18.08 127 LEU A N 1
ATOM 892 C CA . LEU A 1 130 ? -0.958 6.944 37.804 1.00 17.95 127 LEU A CA 1
ATOM 893 C C . LEU A 1 130 ? -1.460 5.768 36.973 1.00 17.30 127 LEU A C 1
ATOM 894 O O . LEU A 1 130 ? -1.080 5.609 35.823 1.00 18.35 127 LEU A O 1
ATOM 899 N N . ASN A 1 131 ? -2.324 4.949 37.559 1.00 19.83 128 ASN A N 1
ATOM 900 C CA . ASN A 1 131 ? -2.869 3.805 36.840 1.00 21.19 128 ASN A CA 1
ATOM 901 C C . ASN A 1 131 ? -3.746 4.288 35.696 1.00 20.42 128 ASN A C 1
ATOM 902 O O . ASN A 1 131 ? -3.676 3.758 34.584 1.00 20.26 128 ASN A O 1
ATOM 907 N N . ASP A 1 132 ? -4.565 5.301 35.969 1.00 19.03 129 ASP A N 1
ATOM 908 C CA . ASP A 1 132 ? -5.454 5.836 34.942 1.00 18.96 129 ASP A CA 1
ATOM 909 C C . ASP A 1 132 ? -4.678 6.394 33.759 1.00 17.43 129 ASP A C 1
ATOM 910 O O . ASP A 1 132 ? -5.075 6.200 32.607 1.00 17.04 129 ASP A O 1
ATOM 915 N N . LEU A 1 133 ? -3.567 7.081 34.025 1.00 16.55 130 LEU A N 1
ATOM 916 C CA . LEU A 1 133 ? -2.768 7.646 32.936 1.00 16.22 130 LEU A CA 1
ATOM 917 C C . LEU A 1 133 ? -1.947 6.583 32.195 1.00 16.01 130 LEU A C 1
ATOM 918 O O . LEU A 1 133 ? -1.769 6.662 30.973 1.00 15.46 130 LEU A O 1
ATOM 923 N N . GLN A 1 134 ? -1.449 5.586 32.924 1.00 14.73 131 GLN A N 1
ATOM 924 C CA . GLN A 1 134 ? -0.661 4.529 32.296 1.00 15.78 131 GLN A CA 1
ATOM 925 C C . GLN A 1 134 ? -1.549 3.654 31.412 1.00 15.42 131 GLN A C 1
ATOM 926 O O . GLN A 1 134 ? -1.091 3.119 30.400 1.00 14.88 131 GLN A O 1
ATOM 932 N N . SER A 1 135 ? -2.817 3.520 31.786 1.00 17.84 132 SER A N 1
ATOM 933 C CA . SER A 1 135 ? -3.745 2.705 31.010 1.00 18.96 132 SER A CA 1
ATOM 934 C C . SER A 1 135 ? -3.942 3.268 29.605 1.00 19.73 132 SER A C 1
ATOM 935 O O . SER A 1 135 ? -4.118 2.509 28.654 1.00 19.97 132 SER A O 1
ATOM 938 N N . ILE A 1 136 ? -3.902 4.590 29.463 1.00 18.38 133 ILE A N 1
ATOM 939 C CA . ILE A 1 136 ? -4.067 5.198 28.142 1.00 18.00 133 ILE A CA 1
ATOM 940 C C . ILE A 1 136 ? -2.699 5.534 27.565 1.00 18.13 133 ILE A C 1
ATOM 941 O O . ILE A 1 136 ? -2.574 6.283 26.589 1.00 15.78 133 ILE A O 1
ATOM 946 N N A HIS A 1 137 ? -1.655 4.960 28.153 0.50 16.92 134 HIS A N 1
ATOM 947 N N B HIS A 1 137 ? -1.683 4.962 28.198 0.50 17.16 134 HIS A N 1
ATOM 948 C CA A HIS A 1 137 ? -0.294 5.192 27.674 0.50 17.32 134 HIS A CA 1
ATOM 949 C CA B HIS A 1 137 ? -0.294 5.164 27.833 0.50 17.69 134 HIS A CA 1
ATOM 950 C C A HIS A 1 137 ? 0.052 6.679 27.612 0.50 16.48 134 HIS A C 1
ATOM 951 C C B HIS A 1 137 ? 0.075 6.630 27.660 0.50 16.84 134 HIS A C 1
ATOM 952 O O A HIS A 1 137 ? 0.598 7.150 26.612 0.50 16.30 134 HIS A O 1
ATOM 953 O O B HIS A 1 137 ? 0.641 7.034 26.643 0.50 16.86 134 HIS A O 1
ATOM 966 N N . PHE A 1 138 ? -0.261 7.417 28.672 1.00 16.43 135 PHE A N 1
ATOM 967 C CA . PHE A 1 138 ? 0.038 8.839 28.691 1.00 16.32 135 PHE A CA 1
ATOM 968 C C . PHE A 1 138 ? 1.543 9.010 28.485 1.00 16.86 135 PHE A C 1
ATOM 969 O O . PHE A 1 138 ? 2.334 8.278 29.080 1.00 16.16 135 PHE A O 1
ATOM 977 N N . SER A 1 139 ? 1.939 9.970 27.651 1.00 15.56 136 SER A N 1
ATOM 978 C CA . SER A 1 139 ? 3.356 10.196 27.395 1.00 15.98 136 SER A CA 1
ATOM 979 C C . SER A 1 139 ? 3.713 11.678 27.363 1.00 16.16 136 SER A C 1
ATOM 980 O O . SER A 1 139 ? 2.836 12.548 27.379 1.00 16.00 136 SER A O 1
ATOM 983 N N . LYS A 1 140 ? 5.009 11.954 27.293 1.00 16.74 137 LYS A N 1
ATOM 984 C CA . LYS A 1 140 ? 5.504 13.322 27.259 1.00 18.61 137 LYS A CA 1
ATOM 985 C C . LYS A 1 140 ? 5.027 14.072 26.023 1.00 19.26 137 LYS A C 1
ATOM 986 O O . LYS A 1 140 ? 5.159 15.292 25.949 1.00 18.99 137 LYS A O 1
ATOM 992 N N . ASN A 1 141 ? 4.475 13.346 25.053 1.00 18.94 138 ASN A N 1
ATOM 993 C CA . ASN A 1 141 ? 3.983 13.977 23.830 1.00 18.93 138 ASN A CA 1
ATOM 994 C C . ASN A 1 141 ? 2.559 14.504 24.004 1.00 18.05 138 ASN A C 1
ATOM 995 O O . ASN A 1 141 ? 2.093 15.328 23.215 1.00 17.49 138 ASN A O 1
ATOM 1000 N N . ASP A 1 142 ? 1.867 14.028 25.034 1.00 15.76 139 ASP A N 1
ATOM 1001 C CA . ASP A 1 142 ? 0.501 14.465 25.288 1.00 16.18 139 ASP A CA 1
ATOM 1002 C C . ASP A 1 142 ? 0.505 15.699 26.188 1.00 16.31 139 ASP A C 1
ATOM 1003 O O . ASP A 1 142 ? 1.536 16.069 26.749 1.00 17.77 139 ASP A O 1
ATOM 1008 N N . VAL A 1 143 ? -0.657 16.326 26.316 1.00 14.44 140 VAL A N 1
ATOM 1009 C CA . VAL A 1 143 ? -0.821 17.495 27.177 1.00 13.44 140 VAL A CA 1
ATOM 1010 C C . VAL A 1 143 ? -1.823 17.115 28.250 1.00 13.59 140 VAL A C 1
ATOM 1011 O O . VAL A 1 143 ? -2.868 16.546 27.943 1.00 13.21 140 VAL A O 1
ATOM 1015 N N . LEU A 1 144 ? -1.502 17.416 29.507 1.00 13.31 141 LEU A N 1
ATOM 1016 C CA . LEU A 1 144 ? -2.395 17.098 30.611 1.00 12.82 141 LEU A CA 1
ATOM 1017 C C . LEU A 1 144 ? -2.957 18.337 31.299 1.00 13.02 141 LEU A C 1
ATOM 1018 O O . LEU A 1 144 ? -2.212 19.214 31.751 1.00 12.70 141 LEU A O 1
ATOM 1023 N N . VAL A 1 145 ? -4.281 18.399 31.356 1.00 11.83 142 VAL A N 1
ATOM 1024 C CA . VAL A 1 145 ? -4.982 19.494 32.002 1.00 12.02 142 VAL A CA 1
ATOM 1025 C C . VAL A 1 145 ? -5.589 18.979 33.302 1.00 12.22 142 VAL A C 1
ATOM 1026 O O . VAL A 1 145 ? -6.478 18.116 33.292 1.00 12.67 142 VAL A O 1
ATOM 1030 N N . GLY A 1 146 ? -5.103 19.497 34.424 1.00 10.93 143 GLY A N 1
ATOM 1031 C CA . GLY A 1 146 ? -5.645 19.094 35.709 1.00 10.61 143 GLY A CA 1
ATOM 1032 C C . GLY A 1 146 ? -6.738 20.080 36.081 1.00 12.46 143 GLY A C 1
ATOM 1033 O O . GLY A 1 146 ? -6.487 21.286 36.164 1.00 11.25 143 GLY A O 1
ATOM 1034 N N . ILE A 1 147 ? -7.947 19.574 36.309 1.00 10.50 144 ILE A N 1
ATOM 1035 C CA . ILE A 1 147 ? -9.090 20.427 36.648 1.00 12.99 144 ILE A CA 1
ATOM 1036 C C . ILE A 1 147 ? -9.597 20.210 38.068 1.00 12.86 144 ILE A C 1
ATOM 1037 O O . ILE A 1 147 ? -10.048 19.113 38.403 1.00 12.74 144 ILE A O 1
ATOM 1042 N N . ALA A 1 148 ? -9.541 21.258 38.890 1.00 12.71 145 ALA A N 1
ATOM 1043 C CA . ALA A 1 148 ? -10.007 21.199 40.280 1.00 13.63 145 ALA A CA 1
ATOM 1044 C C . ALA A 1 148 ? -10.196 22.616 40.823 1.00 12.91 145 ALA A C 1
ATOM 1045 O O . ALA A 1 148 ? -9.233 23.359 40.954 1.00 13.80 145 ALA A O 1
ATOM 1047 N N . ALA A 1 149 ? -11.430 22.985 41.152 1.00 14.18 146 ALA A N 1
ATOM 1048 C CA . ALA A 1 149 ? -11.717 24.325 41.658 1.00 15.44 146 ALA A CA 1
ATOM 1049 C C . ALA A 1 149 ? -10.882 24.683 42.885 1.00 16.79 146 ALA A C 1
ATOM 1050 O O . ALA A 1 149 ? -10.399 25.818 43.017 1.00 14.65 146 ALA A O 1
ATOM 1052 N N . SER A 1 150 ? -10.707 23.711 43.775 1.00 15.80 147 SER A N 1
ATOM 1053 C CA . SER A 1 150 ? -9.942 23.923 45.001 1.00 16.02 147 SER A CA 1
ATOM 1054 C C . SER A 1 150 ? -8.455 24.119 44.725 1.00 16.32 147 SER A C 1
ATOM 1055 O O . SER A 1 150 ? -7.763 24.797 45.482 1.00 15.82 147 SER A O 1
ATOM 1058 N N . GLY A 1 151 ? -7.965 23.525 43.641 1.00 14.54 148 GLY A N 1
ATOM 1059 C CA . GLY A 1 151 ? -6.557 23.643 43.319 1.00 13.75 148 GLY A CA 1
ATOM 1060 C C . GLY A 1 151 ? -5.700 22.755 44.207 1.00 15.45 148 GLY A C 1
ATOM 1061 O O . GLY A 1 151 ? -4.472 22.808 44.140 1.00 14.34 148 GLY A O 1
ATOM 1062 N N . ARG A 1 152 ? -6.337 21.921 45.027 1.00 16.98 149 ARG A N 1
ATOM 1063 C CA . ARG A 1 152 ? -5.593 21.041 45.932 1.00 18.43 149 ARG A CA 1
ATOM 1064 C C . ARG A 1 152 ? -6.058 19.582 45.971 1.00 18.83 149 ARG A C 1
ATOM 1065 O O . ARG A 1 152 ? -5.698 18.837 46.880 1.00 18.66 149 ARG A O 1
ATOM 1073 N N . THR A 1 153 ? -6.844 19.170 44.984 1.00 18.43 150 THR A N 1
ATOM 1074 C CA . THR A 1 153 ? -7.329 17.792 44.928 1.00 18.85 150 THR A CA 1
ATOM 1075 C C . THR A 1 153 ? -6.133 16.848 44.784 1.00 17.33 150 THR A C 1
ATOM 1076 O O . THR A 1 153 ? -5.449 16.859 43.767 1.00 17.00 150 THR A O 1
ATOM 1080 N N . PRO A 1 154 ? -5.876 16.005 45.798 1.00 16.10 151 PRO A N 1
ATOM 1081 C CA . PRO A 1 154 ? -4.741 15.074 45.743 1.00 14.88 151 PRO A CA 1
ATOM 1082 C C . PRO A 1 154 ? -4.621 14.278 44.446 1.00 13.24 151 PRO A C 1
ATOM 1083 O O . PRO A 1 154 ? -3.536 14.164 43.876 1.00 13.08 151 PRO A O 1
ATOM 1087 N N . TYR A 1 155 ? -5.736 13.728 43.98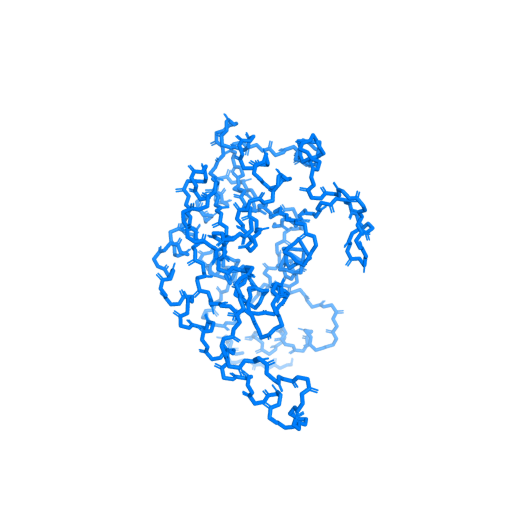3 1.00 12.59 152 TYR A N 1
ATOM 1088 C CA . TYR A 1 155 ? -5.741 12.944 42.755 1.00 13.69 152 TYR A CA 1
ATOM 1089 C C . TYR A 1 155 ? -5.201 13.755 41.576 1.00 13.94 152 TYR A C 1
ATOM 1090 O O . TYR A 1 155 ? -4.444 13.240 40.761 1.00 14.67 152 TYR A O 1
ATOM 1099 N N . VAL A 1 156 ? -5.579 15.028 41.495 1.00 13.52 153 VAL A N 1
ATOM 1100 C CA . VAL A 1 156 ? -5.123 15.877 40.391 1.00 12.61 153 VAL A CA 1
ATOM 1101 C C . VAL A 1 156 ? -3.674 16.332 40.557 1.00 12.49 153 VAL A C 1
ATOM 1102 O O . VAL A 1 156 ? -2.921 16.390 39.587 1.00 9.93 153 VAL A O 1
ATOM 1106 N N . ILE A 1 157 ? -3.296 16.676 41.786 1.00 12.59 154 ILE A N 1
ATOM 1107 C CA . ILE A 1 157 ? -1.926 17.095 42.076 1.00 13.50 154 ILE A CA 1
ATOM 1108 C C . ILE A 1 157 ? -0.958 15.997 41.633 1.00 13.50 154 ILE A C 1
ATOM 1109 O O . ILE A 1 157 ? 0.028 16.253 40.948 1.00 14.10 154 ILE A O 1
ATOM 1114 N N . ALA A 1 158 ? -1.256 14.766 42.026 1.00 14.63 155 ALA A N 1
ATOM 1115 C CA . ALA A 1 158 ? -0.414 13.630 41.683 1.00 14.23 155 ALA A CA 1
ATOM 1116 C C . ALA A 1 158 ? -0.375 13.393 40.180 1.00 13.93 155 ALA A C 1
ATOM 1117 O O . ALA A 1 158 ? 0.656 12.987 39.634 1.00 13.24 155 ALA A O 1
ATOM 1119 N N . GLY A 1 159 ? -1.502 13.635 39.516 1.00 12.25 156 GLY A N 1
ATOM 1120 C CA . GLY A 1 159 ? -1.554 13.437 38.080 1.00 11.88 156 GLY A CA 1
ATOM 1121 C C . GLY A 1 159 ? -0.646 14.441 37.392 1.00 12.72 156 GLY A C 1
ATOM 1122 O O . GLY A 1 159 ? 0.118 14.091 36.490 1.00 11.94 156 GLY A O 1
ATOM 1123 N N . LEU A 1 160 ? -0.721 15.695 37.828 1.00 10.18 157 LEU A N 1
ATOM 1124 C CA . LEU A 1 160 ? 0.109 16.744 37.242 1.00 11.65 157 LEU A CA 1
ATOM 1125 C C . LEU A 1 160 ? 1.595 16.505 37.530 1.00 12.67 157 LEU A C 1
ATOM 1126 O O . LEU A 1 160 ? 2.443 16.721 36.666 1.00 13.16 157 LEU A O 1
ATOM 1131 N N . GLN A 1 161 ? 1.907 16.050 38.738 1.00 15.55 158 GLN A N 1
ATOM 1132 C CA . GLN A 1 161 ? 3.300 15.794 39.109 1.00 17.06 158 GLN A CA 1
ATOM 1133 C C . GLN A 1 161 ? 3.889 14.720 38.211 1.00 15.25 158 GLN A C 1
ATOM 1134 O O . GLN A 1 161 ? 4.984 14.875 37.675 1.00 14.75 158 GLN A O 1
ATOM 1140 N N . TYR A 1 162 ? 3.143 13.631 38.050 1.00 15.76 159 TYR A N 1
ATOM 1141 C CA . TYR A 1 162 ? 3.570 12.511 37.219 1.00 15.23 159 TYR A CA 1
ATOM 1142 C C . TYR A 1 162 ? 3.814 12.963 35.780 1.00 13.56 159 TYR A C 1
ATOM 1143 O O . TYR A 1 162 ? 4.860 12.684 35.203 1.00 13.35 159 TYR A O 1
ATOM 1152 N N . ALA A 1 163 ? 2.836 13.656 35.208 1.00 12.26 160 ALA A N 1
ATOM 1153 C CA . ALA A 1 163 ? 2.936 14.163 33.842 1.00 12.11 160 ALA A CA 1
ATOM 1154 C C . ALA A 1 163 ? 4.135 15.097 33.681 1.00 12.94 160 ALA A C 1
ATOM 1155 O O . ALA A 1 163 ? 4.867 15.020 32.690 1.00 14.48 160 ALA A O 1
ATOM 1157 N N A LYS A 1 164 ? 4.326 15.977 34.658 0.50 12.95 161 LYS A N 1
ATOM 1158 N N B LYS A 1 164 ? 4.337 15.988 34.646 0.50 13.81 161 LYS A N 1
ATOM 1159 C CA A LYS A 1 164 ? 5.436 16.922 34.634 0.50 13.49 161 LYS A CA 1
ATOM 1160 C CA B LYS A 1 164 ? 5.461 16.911 34.561 0.50 15.07 161 LYS A CA 1
ATOM 1161 C C A LYS A 1 164 ? 6.763 16.169 34.617 0.50 13.26 161 LYS A C 1
ATOM 1162 C C B LYS A 1 164 ? 6.772 16.134 34.579 0.50 14.05 161 LYS A C 1
ATOM 1163 O O A LYS A 1 164 ? 7.636 16.453 33.801 0.50 13.94 161 LYS A O 1
ATOM 1164 O O B LYS A 1 164 ? 7.647 16.369 33.750 0.50 14.38 161 LYS A O 1
ATOM 1175 N N . SER A 1 165 ? 6.899 15.202 35.516 1.00 14.85 162 SER A N 1
ATOM 1176 C CA . SER A 1 165 ? 8.112 14.401 35.614 1.00 17.65 162 SER A CA 1
ATOM 1177 C C . SER A 1 165 ? 8.372 13.636 34.313 1.00 19.17 162 SER A C 1
ATOM 1178 O O . SER A 1 165 ? 9.520 13.520 33.881 1.00 19.74 162 SER A O 1
ATOM 1181 N N . LEU A 1 166 ? 7.311 13.121 33.689 1.00 18.99 163 LEU A N 1
ATOM 1182 C CA . LEU A 1 166 ? 7.456 12.390 32.426 1.00 18.76 163 LEU A CA 1
ATOM 1183 C C . LEU A 1 166 ? 7.979 13.293 31.314 1.00 18.32 163 LEU A C 1
ATOM 1184 O O . LEU A 1 166 ? 8.600 12.821 30.360 1.00 19.20 163 LEU A O 1
ATOM 1189 N N . GLY A 1 167 ? 7.713 14.591 31.431 1.00 16.89 164 GLY A N 1
ATOM 1190 C CA . GLY A 1 167 ? 8.164 15.534 30.420 1.00 15.90 164 GLY A CA 1
ATOM 1191 C C . GLY A 1 167 ? 7.029 16.139 29.614 1.00 14.85 164 GLY A C 1
ATOM 1192 O O . GLY A 1 167 ? 7.257 16.866 28.655 1.00 14.90 164 GLY A O 1
ATOM 1193 N N . ALA A 1 168 ? 5.798 15.836 30.008 1.00 13.77 165 ALA A N 1
ATOM 1194 C CA . ALA A 1 168 ? 4.616 16.344 29.319 1.00 14.07 165 ALA A CA 1
ATOM 1195 C C . ALA A 1 168 ? 4.250 17.751 29.777 1.00 15.25 165 ALA A C 1
ATOM 1196 O O . ALA A 1 168 ? 4.474 18.115 30.940 1.00 13.65 165 ALA A O 1
ATOM 1198 N N . LEU A 1 169 ? 3.683 18.531 28.859 1.00 15.63 166 LEU A N 1
ATOM 1199 C CA . LEU A 1 169 ? 3.239 19.886 29.174 1.00 16.81 166 LEU A CA 1
ATOM 1200 C C . LEU A 1 169 ? 2.039 19.734 30.100 1.00 16.15 166 LEU A C 1
ATOM 1201 O O . LEU A 1 169 ? 1.152 18.912 29.845 1.00 15.25 166 LEU A O 1
ATOM 1206 N N . THR A 1 170 ? 2.009 20.512 31.177 1.00 15.73 167 THR A N 1
ATOM 1207 C CA . THR A 1 170 ? 0.899 20.434 32.122 1.00 14.32 167 THR A CA 1
ATOM 1208 C C . THR A 1 170 ? 0.194 21.768 32.266 1.00 14.00 167 THR A C 1
ATOM 1209 O O . THR A 1 170 ? 0.820 22.828 32.194 1.00 13.48 167 THR A O 1
ATOM 1213 N N . ILE A 1 171 ? -1.115 21.694 32.476 1.00 12.62 168 ILE A N 1
ATOM 1214 C CA . ILE A 1 171 ? -1.958 22.867 32.637 1.00 12.89 168 ILE A CA 1
ATOM 1215 C C . ILE A 1 171 ? -2.886 22.644 33.810 1.00 13.30 168 ILE A C 1
ATOM 1216 O O . ILE A 1 171 ? -3.465 21.563 33.966 1.00 13.74 168 ILE A O 1
ATOM 1221 N N . SER A 1 172 ? -3.024 23.664 34.647 1.00 12.74 169 SER A N 1
ATOM 1222 C CA . SER A 1 172 ? -3.911 23.566 35.789 1.00 12.13 169 SER A CA 1
ATOM 1223 C C . SER A 1 172 ? -5.038 24.579 35.661 1.00 11.57 169 SER A C 1
ATOM 1224 O O . SER A 1 172 ? -4.822 25.698 35.200 1.00 12.06 169 SER A O 1
ATOM 1227 N N . ILE A 1 173 ? -6.242 24.159 36.032 1.00 11.49 170 ILE A N 1
ATOM 1228 C CA . ILE A 1 173 ? -7.410 25.032 36.031 1.00 11.74 170 ILE A CA 1
ATOM 1229 C C . ILE A 1 173 ? -7.952 24.928 37.447 1.00 12.80 170 ILE A C 1
ATOM 1230 O O . ILE A 1 173 ? -8.402 2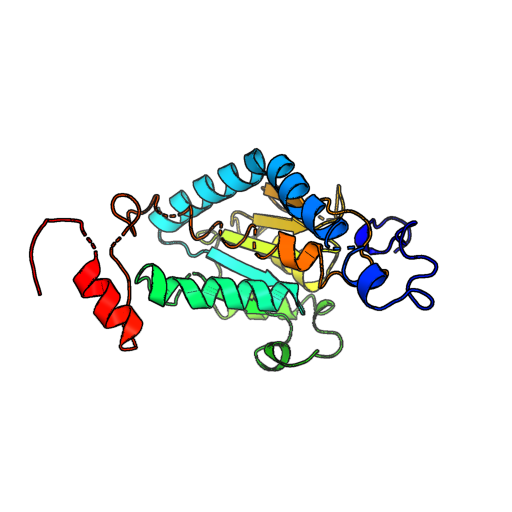3.858 37.873 1.00 12.55 170 ILE A O 1
ATOM 1235 N N . ALA A 1 174 ? -7.894 26.035 38.184 1.00 13.03 171 ALA A N 1
ATOM 1236 C CA . ALA A 1 174 ? -8.366 26.058 39.562 1.00 12.49 171 ALA A CA 1
ATOM 1237 C C . ALA A 1 174 ? -8.946 27.431 39.876 1.00 13.13 171 ALA A C 1
ATOM 1238 O O . ALA A 1 174 ? -8.693 28.400 39.153 1.00 11.55 171 ALA A O 1
ATOM 1240 N N . SER A 1 175 ? -9.703 27.514 40.966 1.00 12.56 172 SER A N 1
ATOM 1241 C CA . SER A 1 175 ? -10.360 28.763 41.345 1.00 12.32 172 SER A CA 1
ATOM 1242 C C . SER A 1 175 ? -9.748 29.520 42.521 1.00 14.06 172 SER A C 1
ATOM 1243 O O . SER A 1 175 ? -10.253 30.581 42.905 1.00 14.78 172 SER A O 1
ATOM 1246 N N . ASN A 1 176 ? -8.679 28.973 43.090 1.00 13.94 173 ASN A N 1
ATOM 1247 C CA . ASN A 1 176 ? -7.972 29.618 44.198 1.00 15.23 173 ASN A CA 1
ATOM 1248 C C . ASN A 1 176 ? -6.583 29.999 43.696 1.00 16.51 173 ASN A C 1
ATOM 1249 O O . ASN A 1 176 ? -5.903 29.195 43.058 1.00 17.63 173 ASN A O 1
ATOM 1254 N N . PRO A 1 177 ? -6.135 31.227 43.990 1.00 17.85 174 PRO A N 1
ATOM 1255 C CA . PRO A 1 177 ? -4.817 31.684 43.545 1.00 19.01 174 PRO A CA 1
ATOM 1256 C C . PRO A 1 177 ? -3.651 30.990 44.243 1.00 19.10 174 PRO A C 1
ATOM 1257 O O . PRO A 1 177 ? -3.753 30.587 45.401 1.00 19.21 174 PRO A O 1
ATOM 1261 N N . LYS A 1 178 ? -2.544 30.858 43.521 1.00 20.36 175 LYS A N 1
ATOM 1262 C CA . LYS A 1 178 ? -1.340 30.223 44.045 1.00 23.29 175 LYS A CA 1
ATOM 1263 C C . LYS A 1 178 ? -1.606 28.882 44.726 1.00 22.23 175 LYS A C 1
ATOM 1264 O O . LYS A 1 178 ? -1.206 28.657 45.871 1.00 22.41 175 LYS A O 1
ATOM 1270 N N . SER A 1 179 ? -2.280 27.993 44.001 1.00 19.08 176 SER A N 1
ATOM 1271 C CA . SER A 1 179 ? -2.602 26.662 44.500 1.00 16.89 176 SER A CA 1
ATOM 1272 C C . SER A 1 179 ? -1.417 25.733 44.263 1.00 16.30 176 SER A C 1
ATOM 1273 O O . SER A 1 179 ? -0.504 26.049 43.492 1.00 14.07 176 SER A O 1
ATOM 1276 N N . GLU A 1 180 ? -1.432 24.580 44.923 1.00 16.00 177 GLU A N 1
ATOM 1277 C CA . GLU A 1 180 ? -0.353 23.619 44.759 1.00 16.45 177 GLU A CA 1
ATOM 1278 C C . GLU A 1 180 ? -0.362 23.115 43.314 1.00 14.92 177 GLU A C 1
ATOM 1279 O O . GLU A 1 180 ? 0.671 22.772 42.752 1.00 12.79 177 GLU A O 1
ATOM 1293 N N . ALA A 1 182 ? -1.234 24.894 40.658 1.00 14.73 179 ALA A N 1
ATOM 1294 C CA . ALA A 1 182 ? -0.665 25.956 39.842 1.00 14.73 179 ALA A CA 1
ATOM 1295 C C . ALA A 1 182 ? 0.853 26.002 40.015 1.00 17.35 179 ALA A C 1
ATOM 1296 O O . ALA A 1 182 ? 1.582 26.376 39.098 1.00 15.31 179 ALA A O 1
ATOM 1298 N N . GLU A 1 183 ? 1.325 25.610 41.192 1.00 18.81 180 GLU A N 1
ATOM 1299 C CA . GLU A 1 183 ? 2.754 25.621 41.463 1.00 22.82 180 GLU A CA 1
ATOM 1300 C C . GLU A 1 183 ? 3.453 24.490 40.720 1.00 21.31 180 GLU A C 1
ATOM 1301 O O . GLU A 1 183 ? 4.637 24.581 40.412 1.00 21.09 180 GLU A O 1
ATOM 1307 N N . ILE A 1 184 ? 2.712 23.428 40.418 1.00 20.07 181 ILE A N 1
ATOM 1308 C CA . ILE A 1 184 ? 3.279 22.286 39.703 1.00 19.20 181 ILE A CA 1
ATOM 1309 C C . ILE A 1 184 ? 3.159 22.416 38.189 1.00 17.05 181 ILE A C 1
ATOM 1310 O O . ILE A 1 184 ? 4.107 22.146 37.454 1.00 15.68 181 ILE A O 1
ATOM 1315 N N . ALA A 1 185 ? 1.982 22.825 37.733 1.00 15.53 182 ALA A N 1
ATOM 1316 C CA . ALA A 1 185 ? 1.701 22.969 36.308 1.00 13.03 182 ALA A CA 1
ATOM 1317 C C . ALA A 1 185 ? 2.594 23.975 35.585 1.00 14.38 182 ALA A C 1
ATOM 1318 O O . ALA A 1 185 ? 3.075 24.935 36.183 1.00 15.51 182 ALA A O 1
ATOM 1320 N N . ASP A 1 186 ? 2.812 23.742 34.293 1.00 14.30 183 ASP A N 1
ATOM 1321 C CA . ASP A 1 186 ? 3.614 24.647 33.474 1.00 14.71 183 ASP A CA 1
ATOM 1322 C C . ASP A 1 186 ? 2.812 25.923 33.238 1.00 15.97 183 ASP A C 1
ATOM 1323 O O . ASP A 1 186 ? 3.344 27.031 33.326 1.00 16.75 183 ASP A O 1
ATOM 1328 N N . ILE A 1 187 ? 1.528 25.758 32.932 1.00 14.26 184 ILE A N 1
ATOM 1329 C CA . ILE A 1 187 ? 0.635 26.893 32.691 1.00 13.59 184 ILE A CA 1
ATOM 1330 C C . ILE A 1 187 ? -0.502 26.845 33.703 1.00 14.60 184 ILE A C 1
ATOM 1331 O O . ILE A 1 187 ? -1.229 25.854 33.788 1.00 12.34 184 ILE A O 1
ATOM 1336 N N . ALA A 1 188 ? -0.654 27.913 34.478 1.00 11.79 185 ALA A N 1
ATOM 1337 C CA . ALA A 1 188 ? -1.703 27.949 35.477 1.00 13.47 185 ALA A CA 1
ATOM 1338 C C . ALA A 1 188 ? -2.824 28.905 35.096 1.00 13.86 185 ALA A C 1
ATOM 1339 O O . ALA A 1 188 ? -2.608 30.109 34.984 1.00 14.04 185 ALA A O 1
ATOM 1341 N N . ILE A 1 189 ? -4.013 28.352 34.881 1.00 13.10 186 ILE A N 1
ATOM 1342 C CA . ILE A 1 189 ? -5.197 29.138 34.552 1.00 12.60 186 ILE A CA 1
ATOM 1343 C C . ILE A 1 189 ? -5.951 29.271 35.877 1.00 12.49 186 ILE A C 1
ATOM 1344 O O . ILE A 1 189 ? -6.428 28.283 36.441 1.00 12.87 186 ILE A O 1
ATOM 1349 N N . GLU A 1 190 ? -6.051 30.493 36.385 1.00 12.19 187 GLU A N 1
ATOM 1350 C CA . GLU A 1 190 ? -6.716 30.701 37.656 1.00 13.32 187 GLU A CA 1
ATOM 1351 C C . GLU A 1 190 ? -7.975 31.544 37.509 1.00 14.45 187 GLU A C 1
ATOM 1352 O O . GLU A 1 190 ? -7.917 32.768 37.349 1.00 16.02 187 GLU A O 1
ATOM 1358 N N . THR A 1 191 ? -9.114 30.857 37.545 1.00 13.25 188 THR A N 1
ATOM 1359 C CA . THR A 1 191 ? -10.423 31.484 37.400 1.00 13.45 188 THR A CA 1
ATOM 1360 C C . THR A 1 191 ? -10.978 31.896 38.754 1.00 13.62 188 THR A C 1
ATOM 1361 O O . THR A 1 191 ? -11.703 31.136 39.405 1.00 13.56 188 THR A O 1
ATOM 1365 N N . ILE A 1 192 ? -10.630 33.108 39.177 1.00 13.69 189 ILE A N 1
ATOM 1366 C CA . ILE A 1 192 ? -11.077 33.623 40.465 1.00 13.55 189 ILE A CA 1
ATOM 1367 C C . ILE A 1 192 ? -12.512 34.118 40.343 1.00 14.74 189 ILE A C 1
ATOM 1368 O O . ILE A 1 192 ? -12.756 35.278 40.017 1.00 14.54 189 ILE A O 1
ATOM 1373 N N . VAL A 1 193 ? -13.461 33.229 40.610 1.00 14.32 190 VAL A N 1
ATOM 1374 C CA . VAL A 1 193 ? -14.878 33.554 40.497 1.00 13.79 190 VAL A CA 1
ATOM 1375 C C . VAL A 1 193 ? -15.503 34.086 41.776 1.00 13.84 190 VAL A C 1
ATOM 1376 O O . VAL A 1 193 ? -16.642 34.551 41.767 1.00 15.49 190 VAL A O 1
ATOM 1380 N N . GLY A 1 194 ? -14.757 34.019 42.873 1.00 13.80 191 GLY A N 1
ATOM 1381 C CA . GLY A 1 194 ? -15.274 34.503 44.140 1.00 15.89 191 GLY A CA 1
ATOM 1382 C C . GLY A 1 194 ? -16.109 33.456 44.856 1.00 17.44 191 GLY A C 1
ATOM 1383 O O . GLY A 1 194 ? -16.433 32.419 44.274 1.00 16.16 191 GLY A O 1
ATOM 1384 N N . PRO A 1 195 ? -16.494 33.711 46.120 1.00 18.14 192 PRO A N 1
ATOM 1385 C CA . PRO A 1 195 ? -17.299 32.801 46.945 1.00 18.08 192 PRO A CA 1
ATOM 1386 C C . PRO A 1 195 ? -18.615 32.399 46.283 1.00 16.75 192 PRO A C 1
ATOM 1387 O O . PRO A 1 195 ? -19.316 33.242 45.726 1.00 16.64 192 PRO A O 1
ATOM 1391 N N . GLU A 1 196 ? -18.948 31.113 46.359 1.00 17.28 193 GLU A N 1
ATOM 1392 C CA . GLU A 1 196 ? -20.183 30.594 45.773 1.00 16.79 193 GLU A CA 1
ATOM 1393 C C . GLU A 1 196 ? -21.374 31.017 46.629 1.00 18.22 193 GLU A C 1
ATOM 1394 O O . GLU A 1 196 ? -21.223 31.305 47.815 1.00 17.08 193 GLU A O 1
ATOM 1400 N N . ILE A 1 197 ? -22.560 31.033 46.032 1.00 17.68 194 ILE A N 1
ATOM 1401 C CA . ILE A 1 197 ? -23.764 31.440 46.744 1.00 19.55 194 ILE A CA 1
ATOM 1402 C C . ILE A 1 197 ? -24.060 30.495 47.909 1.00 19.29 194 ILE A C 1
ATOM 1403 O O . ILE A 1 197 ? -24.547 30.919 48.960 1.00 17.58 194 ILE A O 1
ATOM 1408 N N . LEU A 1 198 ? -23.782 29.213 47.698 1.00 19.15 195 LEU A N 1
ATOM 1409 C CA . LEU A 1 198 ? -23.955 28.191 48.723 1.00 19.22 195 LEU A CA 1
ATOM 1410 C C . LEU A 1 198 ? -22.490 27.875 49.001 1.00 18.65 195 LEU A C 1
ATOM 1411 O O . LEU A 1 198 ? -21.788 27.350 48.138 1.00 16.55 195 LEU A O 1
ATOM 1416 N N . THR A 1 199 ? -22.019 28.217 50.193 1.00 16.50 196 THR A N 1
ATOM 1417 C CA . THR A 1 199 ? -20.615 28.010 50.535 1.00 15.75 196 THR A CA 1
ATOM 1418 C C . THR A 1 199 ? -20.027 26.649 50.150 1.00 15.43 196 THR A C 1
ATOM 1419 O O . THR A 1 199 ? -20.518 25.602 50.564 1.00 16.93 196 THR A O 1
ATOM 1423 N N . GLY A 1 200 ? -18.971 26.677 49.342 1.00 15.58 197 GLY A N 1
ATOM 1424 C CA . GLY A 1 200 ? -18.317 25.449 48.921 1.00 14.76 197 GLY A CA 1
ATOM 1425 C C . GLY A 1 200 ? -18.934 24.743 47.723 1.00 16.55 197 GLY A C 1
ATOM 1426 O O . GLY A 1 200 ? -18.386 23.746 47.246 1.00 14.45 197 GLY A O 1
ATOM 1427 N N . SER A 1 201 ? -20.059 25.250 47.228 1.00 16.32 198 SER A N 1
ATOM 1428 C CA . SER A 1 201 ? -20.728 24.623 46.089 1.00 16.66 198 SER A CA 1
ATOM 1429 C C . SER A 1 201 ? -20.027 25.017 44.791 1.00 16.90 198 SER A C 1
ATOM 1430 O O . SER A 1 201 ? -20.541 25.818 44.009 1.00 15.96 198 SER A O 1
ATOM 1433 N N . SER A 1 202 ? -18.851 24.432 44.571 1.00 16.19 199 SER A N 1
ATOM 1434 C CA . SER A 1 202 ? -18.042 24.714 43.396 1.00 16.97 199 SER A CA 1
ATOM 1435 C C . SER A 1 202 ? -18.692 24.271 42.092 1.00 16.27 199 SER A C 1
ATOM 1436 O O . SER A 1 202 ? -18.241 24.649 41.017 1.00 14.03 199 SER A O 1
ATOM 1439 N N . ARG A 1 203 ? -19.749 23.471 42.191 1.00 15.03 200 ARG A N 1
ATOM 1440 C CA . ARG A 1 203 ? -20.443 22.999 40.997 1.00 14.01 200 ARG A CA 1
ATOM 1441 C C . ARG A 1 203 ? -21.060 24.184 40.245 1.00 13.23 200 ARG A C 1
ATOM 1442 O O . ARG A 1 203 ? -21.352 24.090 39.048 1.00 11.68 200 ARG A O 1
ATOM 1450 N N . LEU A 1 204 ? -21.229 25.303 40.951 1.00 12.31 201 LEU A N 1
ATOM 1451 C CA . LEU A 1 204 ? -21.830 26.502 40.380 1.00 13.23 201 LEU A CA 1
ATOM 1452 C C . LEU A 1 204 ? -20.872 27.361 39.557 1.00 12.27 201 LEU A C 1
ATOM 1453 O O . LEU A 1 204 ? -20.552 27.006 38.424 1.00 11.91 201 LEU A O 1
ATOM 1458 N N . LYS A 1 205 ? -20.419 28.488 40.113 1.00 12.18 202 LYS A N 1
ATOM 1459 C CA . LYS A 1 205 ? -19.508 29.376 39.383 1.00 12.27 202 LYS A CA 1
ATOM 1460 C C . LYS A 1 205 ? -18.220 28.727 38.874 1.00 10.43 202 LYS A C 1
ATOM 1461 O O . LYS A 1 205 ? -17.805 28.985 37.750 1.00 12.07 202 LYS A O 1
ATOM 1467 N N . SER A 1 206 ? -17.568 27.903 39.685 1.00 11.12 203 SER A N 1
ATOM 1468 C CA . SER A 1 206 ? -16.341 27.266 39.220 1.00 10.63 203 SER A CA 1
ATOM 1469 C C . SER A 1 206 ? -16.642 26.253 38.122 1.00 10.12 203 SER A C 1
ATOM 1470 O O . SER A 1 206 ? -15.867 26.106 37.186 1.00 9.46 203 SER A O 1
ATOM 1473 N N . GLY A 1 207 ? -17.766 25.555 38.243 1.00 11.26 204 GLY A N 1
ATOM 1474 C CA . GLY A 1 207 ? -18.126 24.593 37.214 1.00 11.72 204 GLY A CA 1
ATOM 1475 C C . GLY A 1 207 ? -18.339 25.322 35.897 1.00 11.54 204 GLY A C 1
ATOM 1476 O O . GLY A 1 207 ? -17.870 24.882 34.849 1.00 13.80 204 GLY A O 1
ATOM 1477 N N . THR A 1 208 ? -19.049 26.445 35.951 1.00 9.79 205 THR A N 1
ATOM 1478 C CA . THR A 1 208 ? -19.319 27.240 34.757 1.00 9.67 205 THR A CA 1
ATOM 1479 C C . THR A 1 208 ? -18.012 27.752 34.159 1.00 10.98 205 THR A C 1
ATOM 1480 O O . THR A 1 208 ? -17.828 27.752 32.932 1.00 11.38 205 THR A O 1
ATOM 1484 N N . ALA A 1 209 ? -17.096 28.173 35.030 1.00 10.90 206 ALA A N 1
ATOM 1485 C CA . ALA A 1 209 ? -15.804 28.698 34.596 1.00 10.47 206 ALA A CA 1
ATOM 1486 C C . ALA A 1 209 ? -14.985 27.620 33.906 1.00 11.38 206 ALA A C 1
ATOM 1487 O O . ALA A 1 209 ? -14.340 27.876 32.893 1.00 10.26 206 ALA A O 1
ATOM 1489 N N . GLN A 1 210 ? -15.010 26.416 34.468 1.00 10.46 207 GLN A N 1
ATOM 1490 C CA . GLN A 1 210 ? -14.259 25.304 33.909 1.00 11.23 207 GLN A CA 1
ATOM 1491 C C . GLN A 1 210 ? -14.788 24.908 32.533 1.00 10.75 207 GLN A C 1
ATOM 1492 O O . GLN A 1 210 ? -14.004 24.649 31.621 1.00 10.81 207 GLN A O 1
ATOM 1498 N N . LYS A 1 211 ? -16.110 24.868 32.385 1.00 9.49 208 LYS A N 1
ATOM 1499 C CA . LYS A 1 211 ? -16.725 24.527 31.102 1.00 10.40 208 LYS A CA 1
ATOM 1500 C C . LYS A 1 211 ? -16.311 25.569 30.057 1.00 10.65 208 LYS A C 1
ATOM 1501 O O . LYS A 1 211 ? -15.968 25.234 28.917 1.00 9.45 208 LYS A O 1
ATOM 1515 N N . VAL A 1 213 ? -13.640 27.468 30.003 1.00 11.69 210 VAL A N 1
ATOM 1516 C CA . VAL A 1 213 ? -12.227 27.333 29.657 1.00 11.28 210 VAL A CA 1
ATOM 1517 C C . VAL A 1 213 ? -12.006 26.112 28.768 1.00 10.38 210 VAL A C 1
ATOM 1518 O O . VAL A 1 213 ? -11.328 26.194 27.750 1.00 10.02 210 VAL A O 1
ATOM 1522 N N . LEU A 1 214 ? -12.574 24.978 29.161 1.00 12.84 211 LEU A N 1
ATOM 1523 C CA . LEU A 1 214 ? -12.424 23.757 28.379 1.00 12.17 211 LEU A CA 1
ATOM 1524 C C . LEU A 1 214 ? -12.949 23.963 26.961 1.00 11.97 211 LEU A C 1
ATOM 1525 O O . LEU A 1 214 ? -12.319 23.538 25.990 1.00 12.93 211 LEU A O 1
ATOM 1530 N N . ASN A 1 215 ? -14.103 24.616 26.844 1.00 11.84 212 ASN A N 1
ATOM 1531 C CA . ASN A 1 215 ? -14.702 24.869 25.535 1.00 11.34 212 ASN A CA 1
ATOM 1532 C C . ASN A 1 215 ? -13.756 25.686 24.666 1.00 12.65 212 ASN A C 1
ATOM 1533 O O . ASN A 1 215 ? -13.701 25.507 23.449 1.00 9.89 212 ASN A O 1
ATOM 1546 N N . LEU A 1 217 ? -10.351 25.767 25.012 1.00 10.03 214 LEU A N 1
ATOM 1547 C CA . LEU A 1 217 ? -9.200 24.942 24.678 1.00 10.97 214 LEU A CA 1
ATOM 1548 C C . LEU A 1 217 ? -9.463 24.092 23.433 1.00 11.75 214 LEU A C 1
ATOM 1549 O O . LEU A 1 217 ? -8.648 24.072 22.514 1.00 12.63 214 LEU A O 1
ATOM 1554 N N . THR A 1 218 ? -10.597 23.401 23.391 1.00 11.45 215 THR A N 1
ATOM 1555 C CA . THR A 1 218 ? -10.897 22.555 22.237 1.00 11.34 215 THR A CA 1
ATOM 1556 C C . THR A 1 218 ? -11.412 23.313 21.019 1.00 13.18 215 THR A C 1
ATOM 1557 O O . THR A 1 218 ? -10.969 23.044 19.901 1.00 12.04 215 THR A O 1
ATOM 1561 N N . THR A 1 219 ? -12.323 24.261 21.221 1.00 12.11 216 THR A N 1
ATOM 1562 C CA . THR A 1 219 ? -12.843 25.030 20.090 1.00 13.78 216 THR A CA 1
ATOM 1563 C C . THR A 1 219 ? -11.715 25.782 19.391 1.00 13.12 216 THR A C 1
ATOM 1564 O O . THR A 1 219 ? -11.535 25.655 18.179 1.00 14.73 216 THR A O 1
ATOM 1568 N N . ALA A 1 220 ? -10.950 26.558 20.153 1.00 13.45 217 ALA A N 1
ATOM 1569 C CA . ALA A 1 220 ? -9.845 27.314 19.581 1.00 13.06 217 ALA A CA 1
ATOM 1570 C C . ALA A 1 220 ? -8.802 26.426 18.901 1.00 13.03 217 ALA A C 1
ATOM 1571 O O . ALA A 1 220 ? -8.380 26.710 17.781 1.00 12.91 217 ALA A O 1
ATOM 1573 N N A SER A 1 221 ? -8.386 25.351 19.568 0.50 12.01 218 SER A N 1
ATOM 1574 N N B SER A 1 221 ? -8.392 25.355 19.573 0.50 12.70 218 SER A N 1
ATOM 1575 C CA A SER A 1 221 ? -7.380 24.466 18.988 0.50 12.68 218 SER A CA 1
ATOM 1576 C CA B SER A 1 221 ? -7.400 24.455 19.000 0.50 13.96 218 SER A CA 1
ATOM 1577 C C A SER A 1 221 ? -7.881 23.775 17.721 0.50 14.98 218 SER A C 1
ATOM 1578 C C B SER A 1 221 ? -7.898 23.812 17.712 0.50 15.63 218 SER A C 1
ATOM 1579 O O A SER A 1 221 ? -7.150 23.676 16.737 0.50 16.69 218 SER A O 1
ATOM 1580 O O B SER A 1 221 ? -7.191 23.794 16.707 0.50 17.15 218 SER A O 1
ATOM 1593 N N . ILE A 1 223 ? -10.226 24.820 15.670 1.00 18.33 220 ILE A N 1
ATOM 1594 C CA . ILE A 1 223 ? -10.360 25.821 14.617 1.00 18.92 220 ILE A CA 1
ATOM 1595 C C . ILE A 1 223 ? -8.998 26.046 13.958 1.00 20.54 220 ILE A C 1
ATOM 1596 O O . ILE A 1 223 ? -8.881 26.052 12.725 1.00 19.94 220 ILE A O 1
ATOM 1601 N N . LEU A 1 224 ? -7.966 26.214 14.779 1.00 20.52 221 LEU A N 1
ATOM 1602 C CA . LEU A 1 224 ? -6.621 26.439 14.266 1.00 22.54 221 LEU A CA 1
ATOM 1603 C C . LEU A 1 224 ? -6.081 25.251 13.470 1.00 23.64 221 LEU A C 1
ATOM 1604 O O . LEU A 1 224 ? -5.223 25.427 12.604 1.00 23.67 221 LEU A O 1
ATOM 1609 N N . LEU A 1 225 ? -6.583 24.052 13.761 1.00 24.15 222 LEU A N 1
ATOM 1610 C CA . LEU A 1 225 ? -6.156 22.844 13.053 1.00 25.77 222 LEU A CA 1
ATOM 1611 C C . LEU A 1 225 ? -6.901 22.671 11.730 1.00 26.42 222 LEU A C 1
ATOM 1612 O O . LEU A 1 225 ? -6.650 21.717 10.993 1.00 25.94 222 LEU A O 1
ATOM 1617 N N . GLY A 1 226 ? -7.827 23.580 11.441 1.00 27.08 223 GLY A N 1
ATOM 1618 C CA . GLY A 1 226 ? -8.574 23.498 10.199 1.00 29.43 223 GLY A CA 1
ATOM 1619 C C . GLY A 1 226 ? -9.906 22.766 10.264 1.00 31.54 223 GLY A C 1
ATOM 1620 O O . GLY A 1 226 ? -10.538 22.543 9.234 1.00 31.23 223 GLY A O 1
ATOM 1621 N N . LYS A 1 227 ? -10.338 22.380 11.461 1.00 31.55 224 LYS A N 1
ATOM 1622 C CA . LYS A 1 227 ? -11.616 21.688 11.610 1.00 33.45 224 LYS A CA 1
ATOM 1623 C C . LYS A 1 227 ? -12.736 22.713 11.500 1.00 32.75 224 LYS A C 1
ATOM 1624 O O . LYS A 1 227 ? -13.743 22.639 12.209 1.00 32.25 224 LYS A O 1
ATOM 1630 N N . CYS A 1 228 ? -12.554 23.659 10.586 1.00 32.46 225 CYS A N 1
ATOM 1631 C CA . CYS A 1 228 ? -13.511 24.732 10.394 1.00 32.92 225 CYS A CA 1
ATOM 1632 C C . CYS A 1 228 ? -13.173 25.536 9.134 1.00 31.52 225 CYS A C 1
ATOM 1633 O O . CYS A 1 228 ? -12.023 25.571 8.696 1.00 31.39 225 CYS A O 1
ATOM 1636 N N . TYR A 1 229 ? -14.189 26.163 8.553 1.00 30.27 226 TYR A N 1
ATOM 1637 C CA . TYR A 1 229 ? -14.032 27.002 7.361 1.00 30.28 226 TYR A CA 1
ATOM 1638 C C . TYR A 1 229 ? -14.904 28.217 7.640 1.00 28.54 226 TYR A C 1
ATOM 1639 O O . TYR A 1 229 ? -16.124 28.094 7.749 1.00 26.90 226 TYR A O 1
ATOM 1648 N N . GLU A 1 230 ? -14.288 29.390 7.739 1.00 29.01 227 GLU A N 1
ATOM 1649 C CA . GLU A 1 230 ? -15.034 30.593 8.090 1.00 29.77 227 GLU A CA 1
ATOM 1650 C C . GLU A 1 230 ? -15.577 30.217 9.474 1.00 27.36 227 GLU A C 1
ATOM 1651 O O . GLU A 1 230 ? -14.796 29.845 10.346 1.00 26.71 227 GLU A O 1
ATOM 1657 N N . ASN A 1 231 ? -16.885 30.293 9.689 1.00 24.89 228 ASN A N 1
ATOM 1658 C CA . ASN A 1 231 ? -17.432 29.896 10.988 1.00 23.18 228 ASN A CA 1
ATOM 1659 C C . ASN A 1 231 ? -18.411 28.745 10.799 1.00 22.45 228 ASN A C 1
ATOM 1660 O O . ASN A 1 231 ? -19.400 28.610 11.528 1.00 21.63 228 ASN A O 1
ATOM 1665 N N . LEU A 1 232 ? -18.112 27.908 9.810 1.00 22.44 229 LEU A N 1
ATOM 1666 C CA . LEU A 1 232 ? -18.942 26.756 9.482 1.00 22.98 229 LEU A CA 1
ATOM 1667 C C . LEU A 1 232 ? -18.318 25.456 9.990 1.00 22.29 229 LEU A C 1
ATOM 1668 O O . LEU A 1 232 ? -17.122 25.216 9.823 1.00 22.06 229 LEU A O 1
ATOM 1681 N N . VAL A 1 234 ? -17.656 22.451 9.186 1.00 25.23 231 VAL A N 1
ATOM 1682 C CA . VAL A 1 234 ? -17.444 21.531 8.065 1.00 25.50 231 VAL A CA 1
ATOM 1683 C C . VAL A 1 234 ? -17.067 20.088 8.377 1.00 26.18 231 VAL A C 1
ATOM 1684 O O . VAL A 1 234 ? -17.240 19.212 7.530 1.00 25.51 231 VAL A O 1
ATOM 1688 N N . ASP A 1 235 ? -16.549 19.830 9.573 1.00 25.48 232 ASP A N 1
ATOM 1689 C CA . ASP A 1 235 ? -16.163 18.471 9.944 1.00 25.76 232 ASP A CA 1
ATOM 1690 C C . ASP A 1 235 ? -17.218 17.784 10.801 1.00 25.60 232 ASP A C 1
ATOM 1691 O O . ASP A 1 235 ? -16.949 16.764 11.431 1.00 22.54 232 ASP A O 1
ATOM 1696 N N . VAL A 1 236 ? -18.423 18.342 10.811 1.00 26.45 233 VAL A N 1
ATOM 1697 C CA . VAL A 1 236 ? -19.511 17.778 11.597 1.00 28.07 233 VAL A CA 1
ATOM 1698 C C . VAL A 1 236 ? -19.815 16.329 11.226 1.00 30.14 233 VAL A C 1
ATOM 1699 O O . VAL A 1 236 ? -19.765 15.945 10.055 1.00 29.31 233 VAL A O 1
ATOM 1703 N N . GLN A 1 237 ? -20.112 15.527 12.244 1.00 31.47 234 GLN A N 1
ATOM 1704 C CA . GLN A 1 237 ? -20.458 14.125 12.058 1.00 34.27 234 GLN A CA 1
ATOM 1705 C C . GLN A 1 237 ? -21.966 14.005 12.260 1.00 35.26 234 GLN A C 1
ATOM 1706 O O . GLN A 1 237 ? -22.447 13.985 13.394 1.00 34.29 234 GLN A O 1
ATOM 1712 N N . ALA A 1 238 ? -22.706 13.940 11.159 1.00 35.35 235 ALA A N 1
ATOM 1713 C CA . ALA A 1 238 ? -24.160 13.841 11.218 1.00 36.65 235 ALA A CA 1
ATOM 1714 C C . ALA A 1 238 ? -24.625 12.498 11.772 1.00 37.16 235 ALA A C 1
ATOM 1715 O O . ALA A 1 238 ? -24.430 11.456 11.144 1.00 39.35 235 ALA A O 1
ATOM 1717 N N . SER A 1 239 ? -25.242 12.529 12.951 1.00 36.61 236 SER A N 1
ATOM 1718 C CA . SER A 1 239 ? -25.740 11.312 13.587 1.00 35.58 236 SER A CA 1
ATOM 1719 C C . SER A 1 239 ? -27.250 11.378 13.826 1.00 34.56 236 SER A C 1
ATOM 1720 O O . SER A 1 239 ? -27.827 10.501 14.468 1.00 34.56 236 SER A O 1
ATOM 1723 N N . ASN A 1 240 ? -27.881 12.429 13.312 1.00 33.50 237 ASN A N 1
ATOM 1724 C CA . ASN A 1 240 ? -29.325 12.609 13.444 1.00 33.45 237 ASN A CA 1
ATOM 1725 C C . ASN A 1 240 ? -29.807 13.561 12.357 1.00 34.24 237 ASN A C 1
ATOM 1726 O O . ASN A 1 240 ? -28.998 14.221 11.709 1.00 33.67 237 ASN A O 1
ATOM 1731 N N . GLU A 1 241 ? -31.120 13.631 12.160 1.00 36.61 238 GLU A N 1
ATOM 1732 C CA . GLU A 1 241 ? -31.693 14.493 11.130 1.00 38.84 238 GLU A CA 1
ATOM 1733 C C . GLU A 1 241 ? -31.240 15.948 11.174 1.00 38.42 238 GLU A C 1
ATOM 1734 O O . GLU A 1 241 ? -30.966 16.547 10.131 1.00 37.63 238 GLU A O 1
ATOM 1740 N N . LYS A 1 242 ? -31.165 16.522 12.370 1.00 37.76 239 LYS A N 1
ATOM 1741 C CA . LYS A 1 242 ? -30.733 17.908 12.509 1.00 38.39 239 LYS A CA 1
ATOM 1742 C C . LYS A 1 242 ? -29.338 18.097 11.922 1.00 37.28 239 LYS A C 1
ATOM 1743 O O . LYS A 1 242 ? -29.132 18.925 11.035 1.00 38.04 239 LYS A O 1
ATOM 1749 N N . LEU A 1 243 ? -28.382 17.325 12.428 1.00 36.00 240 LEU A N 1
ATOM 1750 C CA . LEU A 1 243 ? -27.002 17.411 11.968 1.00 35.04 240 LEU A CA 1
ATOM 1751 C C . LEU A 1 243 ? -26.858 17.088 10.485 1.00 34.73 240 LEU A C 1
ATOM 1752 O O . LEU A 1 243 ? -26.011 17.663 9.801 1.00 34.82 240 LEU A O 1
ATOM 1757 N N . LYS A 1 244 ? -27.684 16.169 9.992 1.00 35.55 241 LYS A N 1
ATOM 1758 C CA . LYS A 1 244 ? -27.642 15.794 8.582 1.00 37.17 241 LYS A CA 1
ATOM 1759 C C . LYS A 1 244 ? -28.161 16.950 7.741 1.00 36.26 241 LYS A C 1
ATOM 1760 O O . LYS A 1 244 ? -27.662 17.208 6.645 1.00 36.84 241 LYS A O 1
ATOM 1766 N N . ALA A 1 245 ? -29.157 17.654 8.268 1.00 36.09 242 ALA A N 1
ATOM 1767 C CA 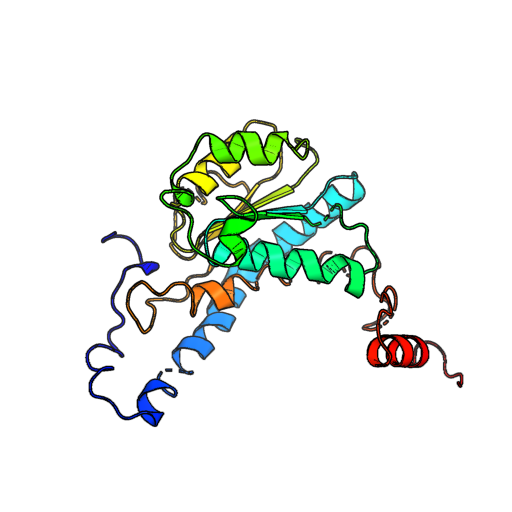. ALA A 1 245 ? -29.732 18.798 7.572 1.00 35.37 242 ALA A CA 1
ATOM 1768 C C . ALA A 1 24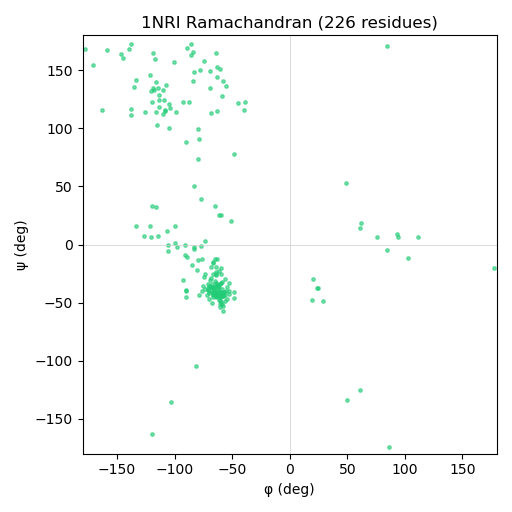5 ? -28.772 19.982 7.646 1.00 34.83 242 ALA A C 1
ATOM 1769 O O . ALA A 1 245 ? -28.762 20.842 6.764 1.00 34.83 242 ALA A O 1
ATOM 1771 N N . ARG A 1 246 ? -27.968 20.024 8.707 1.00 33.42 243 ARG A N 1
ATOM 1772 C CA . ARG A 1 246 ? -26.992 21.097 8.886 1.00 31.40 243 ARG A CA 1
ATOM 1773 C C . ARG A 1 246 ? -25.829 20.909 7.917 1.00 30.53 243 ARG A C 1
ATOM 1774 O O . ARG A 1 246 ? -25.307 21.878 7.367 1.00 30.13 243 ARG A O 1
ATOM 1782 N N . ALA A 1 247 ? -25.427 19.658 7.716 1.00 30.52 244 ALA A N 1
ATOM 1783 C CA . ALA A 1 247 ? -24.328 19.341 6.810 1.00 31.18 244 ALA A CA 1
ATOM 1784 C C . ALA A 1 247 ? -24.665 19.845 5.412 1.00 32.83 244 ALA A C 1
ATOM 1785 O O . ALA A 1 247 ? -23.815 20.406 4.723 1.00 32.64 244 ALA A O 1
ATOM 1787 N N . VAL A 1 248 ? -25.914 19.642 5.006 1.00 33.89 245 VAL A N 1
ATOM 1788 C CA . VAL A 1 248 ? -26.386 20.083 3.699 1.00 34.30 245 VAL A CA 1
ATOM 1789 C C . VAL A 1 248 ? -26.387 21.608 3.646 1.00 35.02 245 VAL A C 1
ATOM 1790 O O . VAL A 1 248 ? -26.004 22.208 2.642 1.00 36.67 245 VAL A O 1
ATOM 1794 N N . ARG A 1 249 ? -26.815 22.221 4.746 1.00 35.69 246 ARG A N 1
ATOM 1795 C CA . ARG A 1 249 ? -26.888 23.674 4.874 1.00 35.77 246 ARG A CA 1
ATOM 1796 C C . ARG A 1 249 ? -25.499 24.302 4.793 1.00 35.26 246 ARG A C 1
ATOM 1797 O O . ARG A 1 249 ? -25.306 25.328 4.139 1.00 33.36 246 ARG A O 1
ATOM 1805 N N . ILE A 1 250 ? -24.538 23.681 5.471 1.00 35.27 247 ILE A N 1
ATOM 1806 C CA . ILE A 1 250 ? -23.161 24.158 5.485 1.00 35.03 247 ILE A CA 1
ATOM 1807 C C . ILE A 1 250 ? -22.618 24.226 4.061 1.00 36.40 247 ILE A C 1
ATOM 1808 O O . ILE A 1 250 ? -22.103 25.258 3.630 1.00 35.15 247 ILE A O 1
ATOM 1813 N N . VAL A 1 251 ? -22.730 23.115 3.342 1.00 38.04 306 VAL A N 1
ATOM 1814 C CA . VAL A 1 251 ? -22.253 23.044 1.966 1.00 40.30 306 VAL A CA 1
ATOM 1815 C C . VAL A 1 251 ? -22.817 24.207 1.158 1.00 41.65 306 VAL A C 1
ATOM 1816 O O . VAL A 1 251 ? -22.096 24.855 0.397 1.00 41.54 306 VAL A O 1
ATOM 1828 N N . GLN A 1 253 ? -24.064 27.113 2.351 1.00 44.94 250 GLN A N 1
ATOM 1829 C CA . GLN A 1 253 ? -23.554 28.381 2.866 1.00 44.38 250 GLN A CA 1
ATOM 1830 C C . GLN A 1 253 ? -22.139 28.669 2.372 1.00 45.12 250 GLN A C 1
ATOM 1831 O O . GLN A 1 253 ? -21.796 29.818 2.086 1.00 45.86 250 GLN A O 1
ATOM 1837 N N . ALA A 1 254 ? -21.316 27.629 2.275 1.00 45.79 251 ALA A N 1
ATOM 1838 C CA . ALA A 1 254 ? -19.941 27.798 1.816 1.00 47.48 251 ALA A CA 1
ATOM 1839 C C . ALA A 1 254 ? -19.916 28.138 0.329 1.00 49.17 251 ALA A C 1
ATOM 1840 O O . ALA A 1 254 ? -19.144 28.991 -0.110 1.00 49.31 251 ALA A O 1
ATOM 1842 N N . THR A 1 255 ? -20.765 27.458 -0.436 1.00 51.22 252 THR A N 1
ATOM 1843 C CA . THR A 1 255 ? -20.873 27.670 -1.876 1.00 52.54 252 THR A CA 1
ATOM 1844 C C . THR A 1 255 ? -22.352 27.669 -2.244 1.00 54.59 252 THR A C 1
ATOM 1845 O O . THR A 1 255 ? -23.012 26.633 -2.177 1.00 55.84 252 THR A O 1
ATOM 1849 N N . ASP A 1 256 ? -22.861 28.833 -2.633 1.00 56.16 253 ASP A N 1
ATOM 1850 C CA . ASP A 1 256 ? -24.268 28.998 -2.988 1.00 57.81 253 ASP A CA 1
ATOM 1851 C C . ASP A 1 256 ? -24.860 27.970 -3.949 1.00 58.23 253 ASP A C 1
ATOM 1852 O O . ASP A 1 256 ? -25.037 28.244 -5.135 1.00 59.09 253 ASP A O 1
ATOM 1857 N N . CYS A 1 257 ? -25.179 26.791 -3.425 1.00 59.02 254 CYS A N 1
ATOM 1858 C CA . CYS A 1 257 ? -25.780 25.728 -4.224 1.00 60.03 254 CYS A CA 1
ATOM 1859 C C . CYS A 1 257 ? -27.145 25.407 -3.622 1.00 60.78 254 CYS A C 1
ATOM 1860 O O . CYS A 1 257 ? -27.679 26.202 -2.849 1.00 61.19 254 CYS A O 1
ATOM 1863 N N . ASN A 1 258 ? -27.715 24.257 -3.972 1.00 61.49 255 ASN A N 1
ATOM 1864 C CA . ASN A 1 258 ? -29.024 23.880 -3.442 1.00 62.02 255 ASN A CA 1
ATOM 1865 C C . ASN A 1 258 ? -29.117 22.405 -3.077 1.00 62.15 255 ASN A C 1
ATOM 1866 O O . ASN A 1 258 ? -28.241 21.612 -3.424 1.00 62.46 255 ASN A O 1
ATOM 1871 N N . LYS A 1 259 ? -30.189 22.045 -2.374 1.00 61.95 256 LYS A N 1
ATOM 1872 C CA . LYS A 1 259 ? -30.411 20.662 -1.963 1.00 62.19 256 LYS A CA 1
ATOM 1873 C C . LYS A 1 259 ? -30.816 19.804 -3.159 1.00 62.62 256 LYS A C 1
ATOM 1874 O O . LYS A 1 259 ? -30.048 18.882 -3.505 1.00 62.81 256 LYS A O 1
#

Solvent-accessible surface area: 12832 Å² total

Nearest PDB structures (foldseek):
  1nri-assembly1_A-2  TM=1.003E+00  e=1.286E-41  Haemophilus influenzae
  4m0d-assembly1_A  TM=9.939E-01  e=1.073E-36  Haemophilus influenzae Rd KW20
  4s12-assembly1_A  TM=9.833E-01  e=7.143E-28  Yersinia enterocolitica subsp. palearctica Y11
  2x3y-assembly2_H  TM=7.397E-01  e=1.026E-07  Burkholderia pseudomallei K96243
  4u6n-assembly1_A  TM=7.680E-01  e=4.290E-07  Escherichia coli K-12

Sequence (240 aa):
LSTLITEQRNPNSVDIDRQSTLEIVRRLNEEDKLVPLAIESCLPQISLAVEQIVQAFQQGGRLIYIGAGTSGRLGVLDASECPPTFGVSTEVKGIIAGGECAIRHPVEGAEDNTKAVLNDLQSIHHFSKNDVLVGIAASGRTPYVIAGLQYAKKSLGALTISIASNPKSEAEIADIAIETIVGPEILTGSSRLKSGTAQKVLNLTTASSILLGKCYENLVDVQASNEKLKARAVRIVQATDCNK

Radius of gyration: 19.31 Å; Cα contacts (8 Å, |Δi|>4): 458; chains: 1; bounding box: 46×36×60 Å